Protein AF-A0A2A5DDR4-F1 (afdb_monomer)

Secondary structure (DSSP, 8-state):
-EEEE-EEEEEEEEE-S-EEE--SSS-EEEE-SEEEEEEEE-SSEEEEEEEEEEEE-SSS-EEEEEEEEEEETTT--EEEEEE-SSS--EEEE-SS----EEEEEEEE-TT-EEEEEEEEEEETTEEEEEEEEEESTT-SS-EEEEEEE-TTT-SEEEETTEEEEEEEEETTEEEEEEEEPPP----

Radius of gyration: 23.47 Å; Cα contacts (8 Å, |Δi|>4): 440; chains: 1; bounding box: 52×29×61 Å

Structure (mmCIF, N/CA/C/O backbone):
data_AF-A0A2A5DDR4-F1
#
_entry.id   AF-A0A2A5DDR4-F1
#
loop_
_atom_site.group_PDB
_atom_site.id
_atom_site.type_symbol
_atom_site.label_atom_id
_atom_site.label_alt_id
_atom_site.label_comp_id
_atom_site.label_asym_id
_atom_site.label_entity_id
_atom_site.label_seq_id
_atom_site.pdbx_PDB_ins_code
_atom_site.Cartn_x
_atom_site.Cartn_y
_atom_site.Cartn_z
_atom_site.occupancy
_atom_site.B_iso_or_equiv
_atom_site.auth_seq_id
_atom_site.auth_comp_id
_atom_site.auth_asym_id
_atom_site.auth_atom_id
_atom_site.pdbx_PDB_model_num
ATOM 1 N N . MET A 1 1 ? -12.709 -3.586 17.727 1.00 59.03 1 MET A N 1
ATOM 2 C CA . MET A 1 1 ? -12.642 -2.626 16.606 1.00 59.03 1 MET A CA 1
ATOM 3 C C . MET A 1 1 ? -13.852 -2.858 15.723 1.00 59.03 1 MET A C 1
ATOM 5 O O . MET A 1 1 ? -14.115 -4.004 15.375 1.00 59.03 1 MET A O 1
ATOM 9 N N . ILE A 1 2 ? -14.615 -1.811 15.419 1.00 68.81 2 ILE A N 1
ATOM 10 C CA . ILE A 1 2 ? -15.733 -1.879 14.463 1.00 68.81 2 ILE A CA 1
ATOM 11 C C . ILE A 1 2 ? -15.281 -1.141 13.217 1.00 68.81 2 ILE A C 1
ATOM 13 O O . ILE A 1 2 ? -14.794 -0.021 13.354 1.00 68.81 2 ILE A O 1
ATOM 17 N N . SER A 1 3 ? -15.417 -1.752 12.041 1.00 67.12 3 SER A N 1
ATOM 18 C CA . SER A 1 3 ? -14.961 -1.155 10.790 1.00 67.12 3 SER A CA 1
ATOM 19 C C . SER A 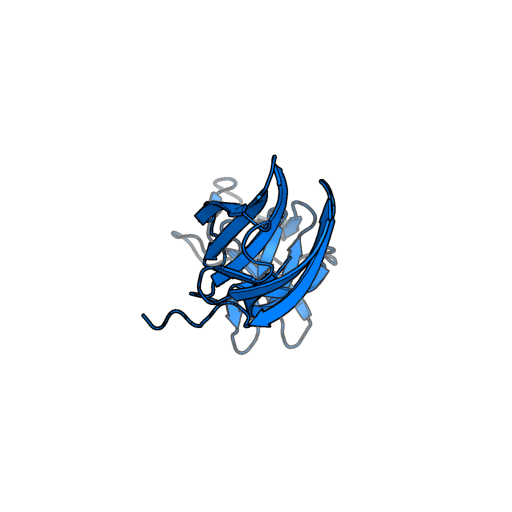1 3 ? -15.955 -1.340 9.647 1.00 67.12 3 SER A C 1
ATOM 21 O O . SER A 1 3 ? -16.706 -2.320 9.589 1.00 67.12 3 SER A O 1
ATOM 23 N N . ARG A 1 4 ? -15.944 -0.387 8.714 1.00 67.44 4 ARG A N 1
ATOM 24 C CA . ARG A 1 4 ? -16.573 -0.503 7.399 1.00 67.44 4 ARG A CA 1
ATOM 25 C C . ARG A 1 4 ? -15.606 -0.007 6.339 1.00 67.44 4 ARG A C 1
ATOM 27 O O . ARG A 1 4 ? -15.092 1.100 6.457 1.00 67.44 4 ARG A O 1
ATOM 34 N N . SER A 1 5 ? -15.428 -0.791 5.283 1.00 61.16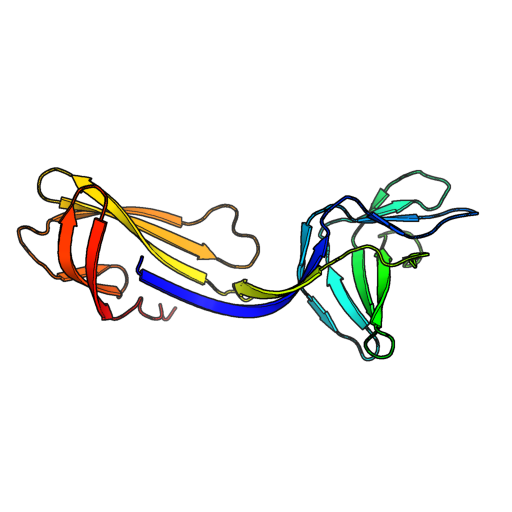 5 SER A N 1
ATOM 35 C CA . SER A 1 5 ? -14.617 -0.412 4.134 1.00 61.16 5 SER A CA 1
ATOM 36 C C . SER A 1 5 ? -15.357 -0.642 2.818 1.00 61.16 5 SER A C 1
ATOM 38 O O . SER A 1 5 ? -16.235 -1.501 2.710 1.00 61.16 5 SER A O 1
ATOM 40 N N . GLN A 1 6 ? -14.993 0.137 1.802 1.00 60.53 6 GLN A N 1
ATOM 41 C CA . GLN A 1 6 ? -15.134 -0.270 0.405 1.00 60.53 6 GLN A CA 1
ATOM 42 C C . GLN A 1 6 ? -13.740 -0.619 -0.111 1.00 60.53 6 GLN A C 1
ATOM 44 O O . GLN A 1 6 ? -12.985 0.245 -0.555 1.00 60.53 6 GLN A O 1
ATOM 49 N N . THR A 1 7 ? -13.375 -1.889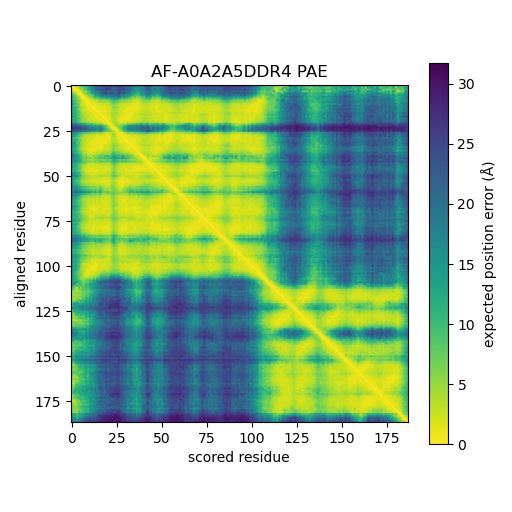 0.039 1.00 63.44 7 THR A N 1
ATOM 50 C CA . THR A 1 7 ? -12.119 -2.437 -0.473 1.00 63.44 7 THR A CA 1
ATOM 51 C C . THR A 1 7 ? -12.350 -3.095 -1.819 1.00 63.44 7 THR A C 1
ATOM 53 O O . THR A 1 7 ? -13.321 -3.831 -1.994 1.00 63.44 7 THR A O 1
ATOM 56 N N . GLN A 1 8 ? -11.434 -2.864 -2.747 1.00 66.94 8 GLN A N 1
ATOM 57 C CA . GLN A 1 8 ? -11.264 -3.712 -3.918 1.00 66.94 8 GLN A CA 1
ATOM 58 C C . GLN A 1 8 ? -10.000 -4.541 -3.711 1.00 66.94 8 GLN A C 1
ATOM 60 O O . GLN A 1 8 ? -9.032 -4.077 -3.107 1.00 66.94 8 GLN A O 1
ATOM 65 N N . ILE A 1 9 ? -10.050 -5.795 -4.144 1.00 75.44 9 ILE A N 1
ATOM 66 C CA . ILE A 1 9 ? -8.881 -6.665 -4.147 1.00 75.44 9 ILE A CA 1
ATOM 67 C C . ILE A 1 9 ? -8.094 -6.322 -5.407 1.00 75.44 9 ILE A C 1
ATOM 69 O O . ILE A 1 9 ? -8.664 -6.310 -6.497 1.00 75.44 9 ILE A O 1
ATOM 73 N N . PHE A 1 10 ? -6.813 -6.009 -5.239 1.00 79.69 10 PHE A N 1
ATOM 74 C CA . PHE A 1 10 ? -5.904 -5.750 -6.344 1.00 79.69 10 PHE A CA 1
ATOM 75 C C . PHE A 1 10 ? -4.768 -6.758 -6.325 1.00 79.69 10 PHE A C 1
ATOM 77 O O . PHE A 1 10 ? -4.174 -7.025 -5.272 1.00 79.69 10 PHE A O 1
ATOM 84 N N . ASP A 1 11 ? -4.408 -7.231 -7.514 1.00 87.94 11 ASP A N 1
ATOM 85 C CA . ASP A 1 11 ? -3.109 -7.846 -7.735 1.00 87.94 11 ASP A CA 1
ATOM 86 C C . ASP A 1 11 ? -2.025 -6.845 -7.333 1.00 87.94 11 ASP A C 1
ATOM 88 O O . ASP A 1 11 ? -2.021 -5.688 -7.763 1.00 87.94 11 ASP A O 1
ATOM 92 N N . THR A 1 12 ? -1.099 -7.290 -6.495 1.00 89.12 12 THR A N 1
ATOM 93 C CA . THR A 1 12 ? -0.030 -6.469 -5.933 1.00 89.12 12 THR A CA 1
ATOM 94 C C . THR A 1 12 ? 1.300 -7.184 -6.105 1.00 89.12 12 THR A C 1
ATOM 96 O O . THR A 1 12 ? 1.411 -8.377 -5.825 1.00 89.12 12 THR A O 1
ATOM 99 N N . VAL A 1 13 ? 2.325 -6.446 -6.528 1.00 94.06 13 VAL A N 1
ATOM 100 C CA . VAL A 1 13 ? 3.712 -6.913 -6.514 1.00 94.06 13 VAL A CA 1
ATOM 101 C C . VAL A 1 13 ? 4.451 -6.304 -5.323 1.00 94.06 13 VAL A C 1
ATOM 103 O O . VAL A 1 13 ? 4.423 -5.089 -5.111 1.00 94.06 13 VAL A O 1
ATOM 106 N N . LEU A 1 14 ? 5.107 -7.156 -4.536 1.00 93.12 14 LEU A N 1
ATOM 107 C CA . LEU A 1 14 ? 5.957 -6.770 -3.415 1.00 93.12 14 LEU A CA 1
ATOM 108 C C . LEU A 1 14 ? 7.415 -6.806 -3.864 1.00 93.12 14 LEU A C 1
ATOM 110 O O . LEU A 1 14 ? 7.997 -7.871 -4.096 1.00 93.12 14 LEU A O 1
ATOM 114 N N . VAL A 1 15 ? 8.015 -5.627 -3.957 1.00 93.69 15 VAL A N 1
ATOM 115 C CA . VAL A 1 15 ? 9.440 -5.460 -4.228 1.00 93.69 15 VAL A CA 1
ATOM 116 C C . VAL A 1 15 ? 10.147 -5.314 -2.884 1.00 93.69 15 VAL A C 1
ATOM 118 O O . VAL A 1 15 ? 10.030 -4.293 -2.213 1.00 93.69 15 VAL A O 1
ATOM 121 N N . LYS A 1 16 ? 10.863 -6.360 -2.462 1.00 92.00 16 LYS A N 1
ATOM 122 C CA . LYS A 1 16 ? 11.475 -6.439 -1.120 1.00 92.00 16 LYS A CA 1
ATOM 123 C C . LYS A 1 16 ? 12.729 -5.582 -0.963 1.00 92.00 16 LYS A C 1
ATOM 125 O O . LYS A 1 16 ? 13.063 -5.170 0.142 1.00 92.00 16 LYS A O 1
ATOM 130 N N . GLN A 1 17 ? 13.431 -5.335 -2.064 1.00 91.94 17 GLN A N 1
ATOM 131 C CA . GLN A 1 17 ? 14.691 -4.601 -2.090 1.00 91.94 17 GLN A CA 1
ATOM 132 C C . GLN A 1 17 ? 14.829 -3.817 -3.394 1.00 91.94 17 GLN A C 1
ATOM 134 O O . GLN A 1 17 ? 14.197 -4.155 -4.397 1.00 91.94 17 GLN A O 1
ATOM 139 N N . THR A 1 18 ? 15.690 -2.798 -3.399 1.00 94.38 18 THR A N 1
ATOM 140 C CA . THR A 1 18 ? 16.024 -2.061 -4.618 1.00 94.38 18 THR A CA 1
ATOM 141 C C . THR A 1 18 ? 16.522 -3.043 -5.666 1.00 94.38 18 THR A C 1
ATOM 143 O O . THR A 1 18 ? 17.497 -3.760 -5.443 1.00 94.38 18 THR A O 1
ATOM 146 N N . THR A 1 19 ? 15.834 -3.093 -6.801 1.00 95.25 19 THR A N 1
ATOM 147 C CA . THR A 1 19 ? 16.088 -4.090 -7.840 1.00 95.25 19 THR A CA 1
ATOM 148 C C . THR A 1 19 ? 16.311 -3.387 -9.167 1.00 95.25 19 THR A C 1
ATOM 150 O O . THR A 1 19 ? 15.576 -2.471 -9.534 1.00 95.25 19 THR A O 1
ATOM 153 N N . LYS A 1 20 ? 17.343 -3.816 -9.890 1.00 93.56 20 LYS A N 1
ATOM 154 C CA . LYS A 1 20 ? 17.741 -3.255 -11.178 1.00 93.56 20 LYS A CA 1
ATOM 155 C C . LYS A 1 20 ? 17.511 -4.275 -12.288 1.00 93.56 20 LYS A C 1
ATOM 157 O O . LYS A 1 20 ? 17.840 -5.444 -12.111 1.00 93.56 20 LYS A O 1
ATOM 162 N N . ALA A 1 21 ? 16.985 -3.827 -13.422 1.00 93.44 21 ALA A N 1
ATOM 163 C CA . ALA A 1 21 ? 16.851 -4.623 -14.637 1.00 93.44 21 ALA A CA 1
ATOM 164 C C . ALA A 1 21 ? 17.652 -3.996 -15.788 1.00 93.44 21 ALA A C 1
ATOM 166 O O . ALA A 1 21 ? 17.663 -2.769 -15.948 1.00 93.44 21 ALA A O 1
ATOM 167 N N . GLY A 1 22 ? 18.257 -4.855 -16.613 1.00 87.25 22 GLY A N 1
ATOM 168 C CA . GLY A 1 22 ? 19.064 -4.504 -17.787 1.00 87.25 22 GLY A CA 1
ATOM 169 C C . GLY A 1 22 ? 20.581 -4.393 -17.549 1.00 87.25 22 GLY A C 1
ATOM 170 O O . GLY A 1 22 ? 21.034 -4.204 -16.420 1.00 87.25 22 GLY A O 1
ATOM 171 N N . GLY A 1 23 ? 21.346 -4.449 -18.655 1.00 65.81 23 GLY A N 1
ATOM 172 C CA . GLY A 1 23 ? 22.690 -3.864 -18.793 1.00 65.81 23 GLY A CA 1
ATOM 173 C C . GLY A 1 23 ? 23.825 -4.759 -19.335 1.00 65.81 23 GLY A C 1
ATOM 174 O O . GLY A 1 23 ? 24.374 -5.559 -18.594 1.00 65.81 23 GLY A O 1
ATOM 175 N N . PHE A 1 24 ? 24.281 -4.486 -20.569 1.00 44.66 24 PHE A N 1
ATOM 176 C CA . PHE A 1 24 ? 25.640 -4.014 -20.932 1.00 44.66 24 PHE A CA 1
ATOM 177 C C . PHE A 1 24 ? 25.514 -3.283 -22.293 1.00 44.66 24 PHE A C 1
ATOM 179 O O . PHE A 1 24 ? 24.821 -3.786 -23.173 1.00 44.66 24 PHE A O 1
ATOM 186 N N . LEU A 1 25 ? 26.124 -2.093 -22.440 1.00 52.59 25 LEU A N 1
ATOM 187 C CA . LEU A 1 25 ? 25.896 -1.060 -23.488 1.00 52.59 25 LEU A CA 1
ATOM 188 C C . LEU A 1 25 ? 24.610 -0.197 -23.342 1.00 52.59 25 LEU A C 1
ATOM 190 O O . LEU A 1 25 ? 23.782 -0.117 -24.245 1.00 52.59 25 LEU A O 1
ATOM 194 N N . ASN A 1 26 ? 24.545 0.554 -22.230 1.00 67.50 26 ASN A N 1
ATOM 195 C CA . ASN A 1 26 ? 23.904 1.885 -22.102 1.00 67.50 26 ASN A CA 1
ATOM 196 C C . ASN A 1 26 ? 22.434 2.004 -21.650 1.00 67.50 26 ASN A C 1
ATOM 198 O O . ASN A 1 26 ? 21.708 2.880 -22.112 1.00 67.50 26 ASN A O 1
ATOM 202 N N . GLY A 1 27 ? 22.005 1.230 -20.652 1.00 82.50 27 GLY A N 1
ATOM 203 C CA . GLY A 1 27 ? 20.889 1.669 -19.811 1.00 82.50 27 GLY A CA 1
ATOM 204 C C . GLY A 1 27 ? 20.394 0.636 -18.809 1.00 82.50 27 GLY A C 1
ATOM 205 O O . GLY A 1 27 ? 20.592 -0.565 -18.986 1.00 82.50 27 GLY A O 1
ATOM 206 N N . TRP A 1 28 ? 19.750 1.111 -17.748 1.00 91.94 28 TRP A N 1
ATOM 207 C CA . TRP A 1 28 ? 19.074 0.276 -16.758 1.00 91.94 28 TRP A CA 1
ATOM 208 C C . TRP A 1 28 ? 17.859 0.992 -16.181 1.00 91.94 28 TRP A C 1
ATOM 210 O O . TRP A 1 28 ? 17.725 2.215 -16.262 1.00 91.94 28 TRP A O 1
ATOM 220 N N . ILE A 1 29 ? 16.966 0.205 -15.593 1.00 94.44 29 ILE A N 1
ATOM 221 C CA . ILE A 1 29 ? 15.856 0.713 -14.793 1.00 94.44 29 ILE A CA 1
ATOM 222 C C . ILE A 1 29 ? 16.017 0.149 -13.389 1.00 94.44 29 ILE A C 1
ATOM 224 O O . ILE A 1 29 ? 16.251 -1.049 -13.225 1.00 94.44 29 ILE A O 1
ATOM 228 N N . THR A 1 30 ? 15.886 1.008 -12.388 1.00 95.12 30 THR A N 1
ATOM 229 C CA . THR A 1 30 ? 15.896 0.634 -10.976 1.00 95.12 30 THR A CA 1
ATOM 230 C C . THR A 1 30 ? 14.527 0.921 -10.380 1.00 95.12 30 THR A C 1
ATOM 232 O O . THR A 1 30 ? 14.021 2.041 -10.471 1.00 95.12 30 THR A O 1
ATOM 235 N N . ILE A 1 31 ? 13.941 -0.088 -9.745 1.00 96.12 31 ILE A N 1
ATOM 236 C CA . ILE A 1 31 ? 12.742 0.050 -8.924 1.00 96.12 31 ILE A CA 1
ATOM 237 C C . ILE A 1 31 ? 13.130 -0.008 -7.447 1.00 96.12 31 ILE A C 1
ATOM 239 O O . ILE A 1 31 ? 14.008 -0.780 -7.049 1.00 96.12 31 ILE A O 1
ATOM 243 N N . LEU A 1 32 ? 12.504 0.848 -6.645 1.00 93.75 32 LEU A N 1
ATOM 244 C CA . LEU A 1 32 ? 12.713 0.895 -5.201 1.00 93.75 32 LEU A CA 1
ATOM 245 C C . LEU A 1 32 ? 11.872 -0.188 -4.498 1.00 93.75 32 LEU A C 1
ATOM 247 O O . LEU A 1 32 ? 10.961 -0.746 -5.110 1.00 93.75 32 LEU A O 1
ATOM 251 N N . PRO A 1 33 ? 12.168 -0.521 -3.231 1.00 92.38 33 PRO A N 1
ATOM 252 C CA . PRO A 1 33 ? 11.303 -1.386 -2.446 1.00 92.38 33 PRO A CA 1
ATOM 253 C C . PRO A 1 33 ? 9.924 -0.750 -2.263 1.00 92.38 33 PRO A C 1
ATOM 255 O O . PRO A 1 33 ? 9.817 0.460 -2.049 1.00 92.38 33 PRO A O 1
ATOM 258 N N . GLY A 1 34 ? 8.877 -1.566 -2.299 1.00 88.50 34 GLY A N 1
ATOM 259 C CA . GLY A 1 34 ? 7.513 -1.084 -2.145 1.00 88.50 34 GLY A CA 1
ATOM 260 C C . GLY A 1 34 ? 6.457 -2.109 -2.525 1.00 88.50 34 GLY A C 1
ATOM 261 O O . GLY A 1 34 ? 6.754 -3.207 -2.999 1.00 88.50 34 GLY A O 1
ATOM 262 N N . GLU A 1 35 ? 5.208 -1.715 -2.305 1.00 90.19 35 GLU A N 1
ATOM 263 C CA . GLU A 1 35 ? 4.030 -2.454 -2.740 1.00 90.19 35 GLU A CA 1
ATOM 264 C C . GLU A 1 35 ? 3.402 -1.703 -3.910 1.00 90.19 35 GLU A C 1
ATOM 266 O O . GLU A 1 35 ? 3.012 -0.543 -3.770 1.00 90.19 35 GLU A O 1
ATOM 271 N N . TYR A 1 36 ? 3.311 -2.352 -5.066 1.00 89.62 36 TYR A N 1
ATOM 272 C CA . TYR A 1 36 ? 2.773 -1.732 -6.272 1.00 89.62 36 TYR A CA 1
ATOM 273 C C . TYR A 1 36 ? 1.560 -2.513 -6.734 1.00 89.62 36 TYR A C 1
ATOM 275 O O . TYR A 1 36 ? 1.646 -3.712 -6.982 1.00 89.62 36 TYR A O 1
ATOM 283 N N . ILE A 1 37 ? 0.426 -1.835 -6.849 1.00 86.75 37 ILE A N 1
ATOM 284 C CA . ILE A 1 37 ? -0.830 -2.449 -7.278 1.00 86.75 37 ILE A CA 1
ATOM 285 C C . ILE A 1 37 ? -0.980 -2.406 -8.796 1.00 86.75 37 ILE A C 1
ATOM 287 O O . ILE A 1 37 ? -0.494 -1.479 -9.456 1.00 86.75 37 ILE A O 1
ATOM 291 N N . ALA A 1 38 ? -1.704 -3.372 -9.349 1.00 86.44 38 ALA A N 1
ATOM 292 C CA . ALA A 1 38 ? -2.095 -3.365 -10.747 1.00 86.44 38 ALA A CA 1
ATOM 293 C C . ALA A 1 38 ? -3.052 -2.190 -11.021 1.00 86.44 38 ALA A C 1
ATOM 295 O O . ALA A 1 38 ? -4.170 -2.154 -10.510 1.00 86.44 38 ALA A O 1
ATOM 296 N N . LYS A 1 39 ? -2.620 -1.217 -11.832 1.00 79.50 39 LYS A N 1
ATOM 297 C CA . LYS A 1 39 ? -3.434 -0.032 -12.194 1.00 79.50 39 LYS A CA 1
ATOM 298 C C . LYS A 1 39 ? -3.889 -0.028 -13.648 1.00 79.50 39 LYS A C 1
ATOM 300 O O . LYS A 1 39 ? -4.786 0.731 -14.008 1.00 79.50 39 LYS A O 1
ATOM 305 N N . HIS A 1 40 ? -3.261 -0.835 -14.496 1.00 77.75 40 HIS A N 1
ATOM 306 C CA . HIS A 1 40 ? -3.588 -0.899 -15.912 1.00 77.75 40 HIS A CA 1
ATOM 307 C C . HIS A 1 40 ? -3.389 -2.311 -16.451 1.00 77.75 40 HIS A C 1
ATOM 309 O O . HIS A 1 40 ? -2.465 -3.019 -16.052 1.00 77.75 40 HIS A O 1
ATOM 315 N N . LEU A 1 41 ? -4.263 -2.698 -17.374 1.00 79.19 41 LEU A N 1
ATOM 316 C CA . LEU A 1 41 ? -4.192 -3.956 -18.095 1.00 79.19 41 LEU A CA 1
ATOM 317 C C . LEU A 1 41 ? -4.366 -3.661 -19.581 1.00 79.19 41 LEU A C 1
ATOM 319 O O . LEU A 1 41 ? -5.285 -2.934 -19.964 1.00 79.19 41 LEU A O 1
ATOM 323 N N . ASP A 1 42 ? -3.502 -4.251 -20.401 1.00 85.50 42 ASP A N 1
ATOM 324 C CA . ASP A 1 42 ? -3.699 -4.325 -21.845 1.00 85.50 42 ASP A CA 1
ATOM 325 C C . ASP A 1 42 ? -3.827 -5.794 -22.298 1.00 85.50 42 ASP A C 1
ATOM 327 O O . ASP A 1 42 ? -3.876 -6.729 -21.489 1.00 85.50 42 ASP A O 1
ATOM 331 N N . GLY A 1 43 ? -3.932 -6.017 -23.610 1.00 83.19 43 GLY A N 1
ATOM 332 C CA . GLY A 1 43 ? -4.060 -7.365 -24.169 1.00 83.19 43 GLY A CA 1
ATOM 333 C C . GLY A 1 43 ? -2.910 -8.311 -23.795 1.00 83.19 43 GLY A C 1
ATOM 334 O O . GLY A 1 43 ? -3.124 -9.518 -23.760 1.00 83.19 43 GLY A O 1
ATOM 335 N N . LYS A 1 44 ? -1.726 -7.785 -23.458 1.00 91.94 44 LYS A N 1
ATOM 336 C CA . LYS A 1 44 ? -0.476 -8.533 -23.283 1.00 91.94 44 LYS A CA 1
ATOM 337 C C . LYS A 1 44 ? 0.113 -8.446 -21.870 1.00 91.94 44 LYS A C 1
ATOM 339 O O . LYS A 1 44 ? 0.739 -9.406 -21.424 1.00 91.94 44 LYS A O 1
ATOM 344 N N . TRP A 1 45 ? -0.071 -7.337 -21.163 1.00 93.56 45 TRP A N 1
ATOM 345 C CA . TRP A 1 45 ? 0.621 -7.032 -19.911 1.00 93.56 45 TRP A CA 1
ATOM 346 C C . TRP A 1 45 ? -0.332 -6.570 -18.806 1.00 93.56 45 TRP A C 1
ATOM 348 O O . TRP A 1 45 ? -1.267 -5.801 -19.043 1.00 93.56 45 TRP A O 1
ATOM 358 N N . THR A 1 46 ? -0.018 -6.973 -17.576 1.00 93.62 46 THR A N 1
ATOM 359 C CA . THR A 1 46 ? -0.524 -6.355 -16.342 1.00 93.62 46 THR A CA 1
ATOM 360 C C . THR A 1 46 ? 0.526 -5.378 -15.817 1.00 93.62 46 THR A C 1
ATOM 362 O O . THR A 1 46 ? 1.693 -5.753 -15.691 1.00 93.62 46 THR A O 1
ATOM 365 N N . TYR A 1 47 ? 0.136 -4.136 -15.517 1.00 93.25 47 TYR A N 1
ATOM 366 C CA . TYR A 1 47 ? 1.049 -3.066 -15.096 1.00 93.25 47 TYR A CA 1
ATOM 367 C C . TYR A 1 47 ? 0.837 -2.676 -13.636 1.00 93.25 47 TYR A C 1
ATOM 369 O O . TYR A 1 47 ? -0.249 -2.237 -13.248 1.00 93.25 47 TYR A O 1
ATOM 377 N N . PHE A 1 48 ? 1.924 -2.736 -12.873 1.00 94.00 48 PHE A N 1
ATOM 378 C CA . PHE A 1 48 ? 2.023 -2.321 -11.483 1.00 94.00 48 PHE A CA 1
ATOM 379 C C . PHE A 1 48 ? 2.831 -1.021 -11.419 1.00 94.00 48 PHE A C 1
ATOM 381 O O . PHE A 1 48 ? 4.046 -1.027 -11.636 1.00 94.00 48 PHE A O 1
ATOM 388 N N . LEU A 1 49 ? 2.151 0.109 -11.207 1.00 90.19 49 LEU A N 1
ATOM 389 C CA . LEU A 1 49 ? 2.777 1.432 -11.310 1.00 90.19 49 LEU A CA 1
ATOM 390 C C . LEU A 1 49 ? 3.482 1.811 -10.008 1.00 90.19 49 LEU A C 1
ATOM 392 O O . LEU A 1 49 ? 2.866 1.803 -8.942 1.00 90.19 49 LEU A O 1
ATOM 396 N N . ALA A 1 50 ? 4.741 2.217 -10.128 1.00 88.31 50 ALA A N 1
ATOM 397 C CA . ALA A 1 50 ? 5.463 2.926 -9.086 1.00 88.31 50 ALA A CA 1
ATOM 398 C C . ALA A 1 50 ? 5.324 4.438 -9.310 1.00 88.31 50 ALA A C 1
ATOM 400 O O . ALA A 1 50 ? 5.334 4.902 -10.453 1.00 88.31 50 ALA A O 1
ATOM 401 N N . ASP A 1 51 ? 5.252 5.215 -8.225 1.00 79.00 51 ASP A N 1
ATOM 402 C CA . ASP A 1 51 ? 5.254 6.683 -8.316 1.00 79.00 51 ASP A CA 1
ATOM 403 C C . ASP A 1 51 ? 6.537 7.196 -8.985 1.00 79.00 51 ASP A C 1
ATOM 405 O O . ASP A 1 51 ? 6.533 8.214 -9.679 1.00 79.00 51 ASP A O 1
ATOM 409 N N . THR A 1 52 ? 7.650 6.480 -8.805 1.00 87.94 52 THR A N 1
ATOM 410 C CA . THR A 1 52 ? 8.929 6.769 -9.455 1.00 87.94 52 THR A CA 1
ATOM 411 C C . THR A 1 52 ? 9.761 5.498 -9.618 1.00 87.94 52 THR A C 1
ATOM 413 O O . THR A 1 52 ? 9.882 4.693 -8.695 1.00 87.94 52 THR A O 1
ATOM 416 N N . VAL A 1 53 ? 10.386 5.357 -10.785 1.00 94.25 53 VAL A N 1
ATOM 417 C CA . VAL A 1 53 ? 11.539 4.480 -11.032 1.00 94.25 53 VAL A CA 1
ATOM 418 C C . VAL A 1 53 ? 12.740 5.340 -11.411 1.00 94.25 53 VAL A C 1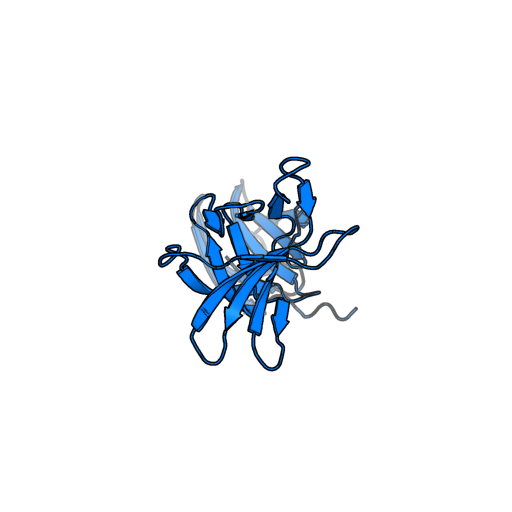
ATOM 420 O O . VAL A 1 53 ? 12.574 6.453 -11.913 1.00 94.25 53 VAL A O 1
ATOM 423 N N . LEU A 1 54 ? 13.954 4.837 -11.201 1.00 93.50 54 LEU A N 1
ATOM 424 C CA . LEU A 1 54 ? 15.160 5.500 -11.693 1.00 93.50 54 LEU A CA 1
ATOM 425 C C . LEU A 1 54 ? 15.512 4.910 -13.053 1.00 93.50 54 LEU A C 1
ATOM 427 O O . LEU A 1 54 ? 15.791 3.717 -13.169 1.00 93.50 54 LEU A O 1
ATOM 431 N N . TRP A 1 55 ? 15.475 5.740 -14.085 1.00 91.88 55 TRP A N 1
ATOM 432 C CA . TRP A 1 55 ? 15.895 5.365 -15.425 1.00 91.88 55 TRP A CA 1
ATOM 433 C C . TRP A 1 55 ? 17.270 5.942 -15.720 1.00 91.88 55 TRP A C 1
ATOM 435 O O . TRP A 1 55 ? 17.493 7.139 -15.567 1.00 91.88 55 TRP A O 1
ATOM 445 N N . ASN A 1 56 ? 18.172 5.090 -16.186 1.00 90.19 56 ASN A N 1
ATOM 446 C CA . ASN A 1 56 ? 19.483 5.484 -16.662 1.00 90.19 56 ASN A CA 1
ATOM 447 C C . ASN A 1 56 ? 19.600 5.133 -18.142 1.00 90.19 56 ASN A C 1
ATOM 449 O O . ASN A 1 56 ? 19.418 3.978 -18.529 1.00 90.19 56 ASN A O 1
ATOM 453 N N . ASN A 1 57 ? 19.915 6.127 -18.967 1.00 82.94 57 ASN A N 1
ATOM 454 C CA . ASN A 1 57 ? 20.081 5.973 -20.414 1.00 82.94 57 ASN A CA 1
ATOM 455 C C . ASN A 1 57 ? 21.540 5.714 -20.840 1.00 82.94 57 ASN A C 1
ATOM 457 O O . ASN A 1 57 ? 21.868 5.846 -22.016 1.00 82.94 57 ASN A O 1
ATOM 461 N N . GLY A 1 58 ? 22.431 5.437 -19.884 1.00 80.75 58 GLY A N 1
ATOM 462 C CA . GLY A 1 58 ? 23.863 5.231 -20.094 1.00 80.75 58 GLY A CA 1
ATOM 463 C C . GLY A 1 58 ? 24.680 6.502 -20.342 1.00 80.75 58 GLY A C 1
ATOM 464 O O . GLY A 1 58 ? 25.894 6.397 -20.478 1.00 80.75 58 GLY A O 1
ATOM 465 N N . VAL A 1 59 ? 24.049 7.683 -20.401 1.00 77.12 59 VAL A N 1
ATOM 466 C CA . VAL A 1 59 ? 24.708 8.953 -20.765 1.00 77.12 59 VAL A CA 1
ATOM 467 C C . VAL A 1 59 ? 24.576 10.017 -19.673 1.00 77.12 59 VAL A C 1
ATOM 469 O O . VAL A 1 59 ? 25.559 10.672 -19.343 1.00 77.12 59 VAL A O 1
ATOM 472 N N . VAL A 1 60 ? 23.379 10.203 -19.106 1.00 74.75 60 VAL A N 1
ATOM 473 C CA . VAL A 1 60 ? 23.049 11.346 -18.223 1.00 74.75 60 VAL A CA 1
ATOM 474 C C . VAL A 1 60 ? 22.897 10.932 -16.747 1.00 74.75 60 VAL A C 1
ATOM 476 O O . VAL A 1 60 ? 22.616 11.758 -15.886 1.00 74.75 60 VAL A O 1
ATOM 479 N N . GLY A 1 61 ? 23.155 9.665 -16.417 1.00 81.25 61 GLY A N 1
ATOM 480 C CA . GLY A 1 61 ? 22.963 9.149 -15.060 1.00 81.25 61 GLY A CA 1
ATOM 481 C C . GLY A 1 61 ? 21.498 8.824 -14.750 1.00 81.25 61 GLY A C 1
ATOM 482 O O . GLY A 1 61 ? 20.658 8.744 -15.649 1.00 81.25 61 GLY A O 1
ATOM 483 N N . ASP 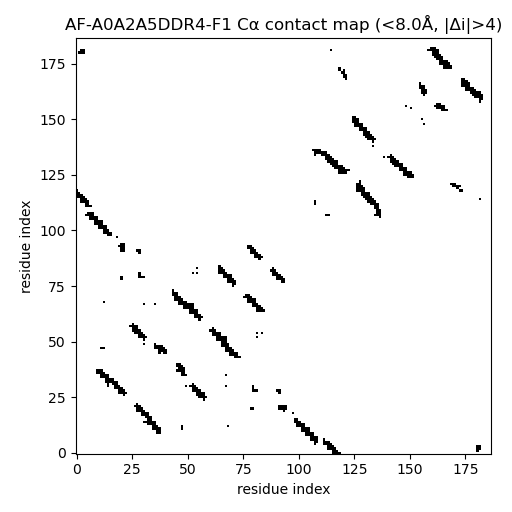A 1 62 ? 21.202 8.587 -13.472 1.00 89.94 62 ASP A N 1
ATOM 484 C CA . ASP A 1 62 ? 19.870 8.182 -13.017 1.00 89.94 62 ASP A CA 1
ATOM 485 C C . ASP A 1 62 ? 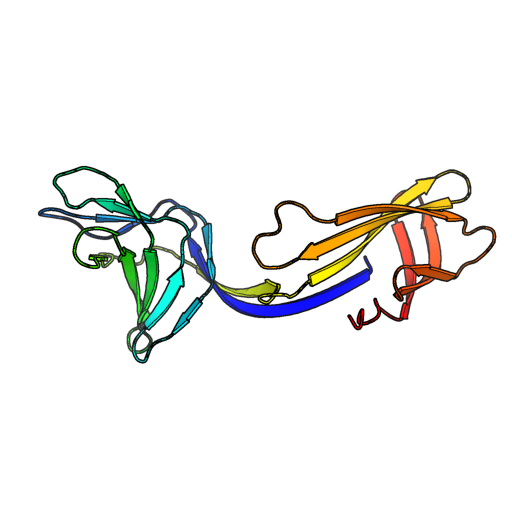18.902 9.375 -13.023 1.00 89.94 62 ASP A C 1
ATOM 487 O O . ASP A 1 62 ? 19.154 10.408 -12.406 1.00 89.94 62 ASP A O 1
ATOM 491 N N . SER A 1 63 ? 17.765 9.215 -13.697 1.00 89.88 63 SER A N 1
ATOM 492 C CA . SER A 1 63 ? 16.678 10.192 -13.746 1.00 89.88 63 SER A CA 1
ATOM 493 C C . SER A 1 63 ? 15.390 9.588 -13.177 1.00 89.88 63 SER A C 1
ATOM 495 O O . SER A 1 63 ? 14.969 8.524 -13.641 1.00 89.88 63 SER A O 1
ATOM 497 N N . PRO A 1 64 ? 14.734 10.237 -12.199 1.00 92.31 64 PRO A N 1
ATOM 498 C CA . PRO A 1 64 ? 13.449 9.781 -11.689 1.00 92.31 64 PRO A CA 1
ATOM 499 C C . PRO A 1 64 ? 12.360 10.005 -12.742 1.00 92.31 64 PRO A C 1
ATOM 501 O O . PRO A 1 64 ? 12.169 11.118 -13.232 1.00 92.31 64 PRO A O 1
ATOM 504 N N . VAL A 1 65 ? 11.641 8.945 -13.101 1.00 91.06 65 VAL A N 1
ATOM 505 C CA . VAL A 1 65 ? 10.567 8.980 -14.102 1.00 91.06 65 VAL A CA 1
ATOM 506 C C . VAL A 1 65 ? 9.405 8.086 -13.678 1.00 91.06 65 VAL A C 1
ATOM 508 O O . VAL A 1 65 ? 9.552 7.225 -12.812 1.00 91.06 65 VAL A O 1
ATOM 511 N N . GLN A 1 66 ? 8.240 8.266 -14.301 1.00 91.44 66 GLN A N 1
ATOM 512 C CA . GLN A 1 66 ? 7.129 7.330 -14.123 1.00 91.44 66 GLN A CA 1
ATOM 513 C C . GLN A 1 66 ? 7.498 5.954 -14.685 1.00 91.44 66 GLN A C 1
ATOM 515 O O . GLN A 1 66 ? 8.216 5.848 -15.681 1.00 91.44 66 GLN A O 1
ATOM 520 N N . GLY A 1 67 ? 7.008 4.892 -14.055 1.00 92.94 67 GLY A N 1
ATOM 521 C CA . GLY A 1 67 ? 7.331 3.533 -14.462 1.00 92.94 67 GLY A CA 1
ATOM 522 C C . GLY A 1 67 ? 6.798 2.496 -13.490 1.00 92.94 67 GLY A C 1
ATOM 523 O O . GLY A 1 67 ? 5.858 2.754 -12.740 1.00 92.94 67 GLY A O 1
ATOM 524 N N . GLY A 1 68 ? 7.399 1.313 -13.500 1.00 95.31 68 GLY A N 1
ATOM 525 C CA . GLY A 1 68 ? 7.069 0.256 -12.552 1.00 95.31 68 GLY A CA 1
ATOM 526 C C . GLY A 1 68 ? 7.392 -1.132 -13.081 1.00 95.31 68 GLY A C 1
ATOM 527 O O . GLY A 1 68 ? 8.309 -1.307 -13.888 1.00 95.31 68 GLY A O 1
ATOM 528 N N . VAL A 1 69 ? 6.614 -2.113 -12.630 1.00 96.56 69 VAL A N 1
ATOM 529 C CA . VAL A 1 69 ? 6.712 -3.516 -13.050 1.00 96.56 69 VAL A CA 1
ATOM 530 C C . VAL A 1 69 ? 5.601 -3.819 -14.045 1.00 96.56 69 VAL A C 1
ATOM 532 O O . VAL A 1 69 ? 4.466 -3.375 -13.882 1.00 96.56 69 VAL A O 1
ATOM 535 N N . ARG A 1 70 ? 5.898 -4.615 -15.068 1.00 95.31 70 ARG A N 1
ATOM 536 C CA . ARG A 1 70 ? 4.876 -5.249 -15.901 1.00 95.31 70 ARG A CA 1
ATOM 537 C C . ARG A 1 70 ? 5.101 -6.749 -15.984 1.00 95.31 70 ARG A C 1
ATOM 539 O O . ARG A 1 70 ? 6.246 -7.197 -16.031 1.00 95.31 70 ARG A O 1
ATOM 546 N N . VAL A 1 71 ? 4.007 -7.501 -16.024 1.00 95.19 71 VAL A N 1
ATOM 547 C CA . VAL A 1 71 ? 4.021 -8.965 -16.100 1.00 95.19 71 VAL A CA 1
ATOM 548 C C . VAL A 1 71 ? 3.254 -9.419 -17.332 1.00 95.19 71 VAL A C 1
ATOM 550 O O . VAL A 1 71 ? 2.133 -8.968 -17.573 1.00 95.19 71 VAL A O 1
ATOM 553 N N . SER A 1 72 ? 3.888 -10.264 -18.142 1.00 94.25 72 SER A N 1
ATOM 554 C CA . SER A 1 72 ? 3.299 -10.824 -19.356 1.00 94.25 72 SER A CA 1
ATOM 555 C C . SER A 1 72 ? 2.182 -11.790 -18.987 1.00 94.25 72 SER A C 1
ATOM 557 O O . SER A 1 72 ? 2.388 -12.704 -18.191 1.00 94.25 72 SER A O 1
ATOM 559 N N . ARG A 1 73 ? 1.013 -11.621 -19.603 1.00 91.62 73 ARG A N 1
ATOM 560 C CA . ARG A 1 73 ? -0.160 -12.477 -19.371 1.00 91.62 73 ARG A CA 1
ATOM 561 C C . ARG A 1 73 ? -0.039 -13.849 -20.032 1.00 91.62 73 ARG A C 1
ATOM 563 O O . ARG A 1 73 ? -0.727 -14.777 -19.630 1.00 91.62 73 ARG A O 1
ATOM 570 N N . GLU A 1 74 ? 0.823 -13.966 -21.039 1.00 92.06 74 GLU A N 1
ATOM 571 C CA . GLU A 1 74 ? 1.042 -15.213 -21.778 1.00 92.06 74 GLU A CA 1
ATOM 572 C C . GLU A 1 74 ? 2.193 -16.028 -21.187 1.00 92.06 74 GLU A C 1
ATOM 574 O O . GLU A 1 74 ? 2.081 -17.238 -21.023 1.00 92.06 74 GLU A O 1
ATOM 579 N N . SER A 1 75 ? 3.309 -15.365 -20.870 1.00 92.69 75 SER A N 1
ATOM 580 C CA . SER A 1 75 ? 4.557 -16.036 -20.487 1.00 92.69 75 SER A CA 1
ATOM 581 C C . SER A 1 75 ? 4.921 -15.899 -19.011 1.00 92.69 75 SER A C 1
ATOM 583 O O . SER A 1 75 ? 5.859 -16.552 -18.565 1.00 92.69 75 SER A O 1
ATOM 585 N N . GLY A 1 76 ? 4.254 -15.016 -18.260 1.00 91.31 76 GLY A N 1
ATOM 586 C CA . GLY A 1 76 ? 4.662 -14.660 -16.897 1.00 91.31 76 GLY A CA 1
ATOM 587 C C . GLY A 1 76 ? 5.973 -13.866 -16.824 1.00 91.31 76 GLY A C 1
ATOM 588 O O . GLY A 1 76 ? 6.471 -13.612 -15.732 1.00 91.31 76 GLY A O 1
ATOM 589 N N . GLU A 1 77 ? 6.546 -13.461 -17.965 1.00 93.31 77 GLU A N 1
ATOM 590 C CA . GLU A 1 77 ? 7.766 -12.650 -18.016 1.00 93.31 77 GLU A CA 1
ATOM 591 C C . GLU A 1 77 ? 7.584 -11.344 -17.233 1.00 93.31 77 GLU A C 1
ATOM 593 O O . GLU A 1 77 ? 6.635 -10.597 -17.474 1.00 93.31 77 GLU A O 1
ATOM 598 N N . ILE A 1 78 ? 8.525 -11.050 -16.335 1.00 95.50 78 ILE A N 1
ATOM 599 C CA . ILE A 1 78 ? 8.533 -9.839 -15.514 1.00 95.50 78 ILE A CA 1
ATOM 600 C C . ILE A 1 78 ? 9.535 -8.852 -16.111 1.00 95.50 78 ILE A C 1
ATOM 602 O O . ILE A 1 78 ? 10.681 -9.205 -16.393 1.00 95.50 78 ILE A O 1
ATOM 606 N N . GLN A 1 79 ? 9.117 -7.602 -16.288 1.00 95.44 79 GLN A N 1
ATOM 607 C CA . GLN A 1 79 ? 9.977 -6.524 -16.767 1.00 95.44 79 GLN A CA 1
ATOM 608 C C . GLN A 1 79 ? 9.781 -5.260 -15.942 1.00 95.44 79 GLN A C 1
ATOM 610 O O . GLN A 1 79 ? 8.685 -4.991 -15.448 1.00 95.44 79 GLN A O 1
ATOM 615 N N . LEU A 1 80 ? 10.826 -4.441 -15.871 1.00 96.06 80 LEU A N 1
ATOM 616 C CA . LEU A 1 80 ? 10.675 -3.040 -15.495 1.00 96.06 80 LEU A CA 1
ATOM 617 C C . LEU A 1 80 ? 10.361 -2.210 -16.733 1.00 96.06 80 LEU A C 1
ATOM 619 O O . LEU A 1 80 ? 10.830 -2.514 -17.831 1.00 96.06 80 LEU A O 1
ATOM 623 N N . PHE A 1 81 ? 9.589 -1.146 -16.562 1.00 93.62 81 PHE A N 1
ATOM 62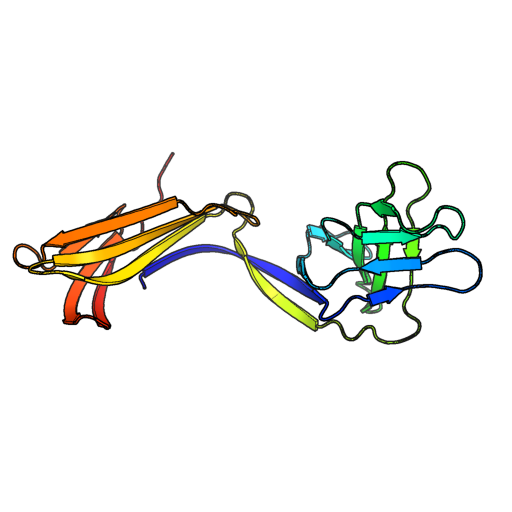4 C CA . PHE A 1 81 ? 9.360 -0.159 -17.609 1.00 93.62 81 PHE A CA 1
ATOM 625 C C . PHE A 1 81 ? 9.484 1.260 -17.055 1.00 93.62 81 PHE A C 1
ATOM 627 O O . PHE A 1 81 ? 9.262 1.504 -15.870 1.00 93.62 81 PHE A O 1
ATOM 634 N N . ALA A 1 82 ? 9.845 2.187 -17.936 1.00 92.50 82 ALA A N 1
ATOM 635 C CA . ALA A 1 82 ? 10.029 3.596 -17.638 1.00 92.50 82 ALA A CA 1
ATOM 636 C C . ALA A 1 82 ? 9.434 4.450 -18.766 1.00 92.50 82 ALA A C 1
ATOM 638 O O . ALA A 1 82 ? 9.599 4.156 -19.954 1.00 92.50 82 ALA A O 1
ATOM 639 N N . THR A 1 83 ? 8.739 5.520 -18.395 1.00 89.00 83 THR A N 1
ATOM 640 C CA . THR A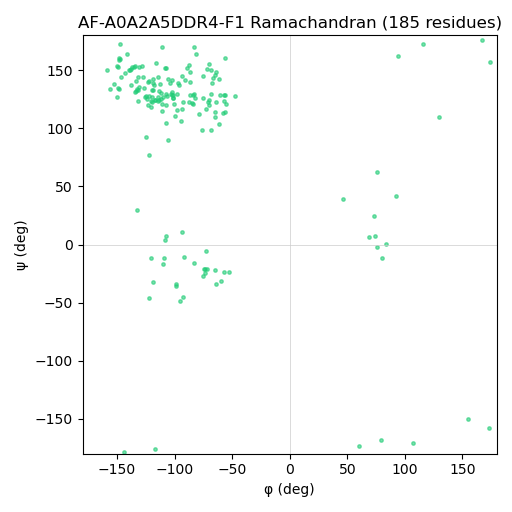 1 83 ? 8.088 6.473 -19.298 1.00 89.00 83 THR A CA 1
ATOM 641 C C . THR A 1 83 ? 8.637 7.879 -19.032 1.00 89.00 83 THR A C 1
ATOM 643 O O . THR A 1 83 ? 7.986 8.670 -18.345 1.00 89.00 83 THR A O 1
ATOM 646 N N . PRO A 1 84 ? 9.852 8.193 -19.515 1.00 79.00 84 PRO A N 1
ATOM 647 C CA . PRO A 1 84 ? 10.423 9.527 -19.368 1.00 79.00 84 PRO A CA 1
ATOM 648 C C . PRO A 1 84 ? 9.587 10.572 -20.119 1.00 79.00 84 PRO A C 1
ATOM 650 O O . PRO A 1 84 ? 9.010 10.284 -21.167 1.00 79.00 84 PRO A O 1
ATOM 653 N N . THR A 1 85 ? 9.555 11.805 -19.605 1.00 77.06 85 THR A N 1
ATOM 654 C CA . THR A 1 85 ? 8.886 12.941 -20.270 1.00 77.06 85 THR A CA 1
ATOM 655 C C . THR A 1 85 ? 9.552 13.290 -21.603 1.00 77.06 85 THR A C 1
ATOM 657 O O . THR A 1 85 ? 8.880 13.687 -22.551 1.00 77.06 85 THR A O 1
ATOM 660 N N . ALA A 1 86 ? 10.875 13.122 -21.679 1.00 66.81 86 ALA A N 1
ATOM 661 C CA . ALA A 1 86 ? 11.672 13.310 -22.881 1.00 66.81 86 ALA A CA 1
ATOM 662 C C . ALA A 1 86 ? 12.433 12.014 -23.197 1.00 66.81 86 ALA A C 1
ATOM 664 O O . ALA A 1 86 ? 13.226 11.542 -22.384 1.00 66.81 86 ALA A O 1
ATOM 665 N N . GLY A 1 87 ? 12.189 11.444 -24.378 1.00 69.38 87 GLY A N 1
ATOM 666 C CA . GLY A 1 87 ? 12.810 10.200 -24.840 1.00 69.38 87 GLY A CA 1
ATOM 667 C C . GLY A 1 87 ? 11.818 9.047 -25.034 1.00 69.38 87 GLY A C 1
ATOM 668 O O . GLY A 1 87 ? 10.632 9.171 -24.722 1.00 69.38 87 GLY A O 1
ATOM 669 N N . PRO A 1 88 ? 12.275 7.919 -25.603 1.00 76.19 88 PRO A N 1
ATOM 670 C CA . PRO A 1 88 ? 11.421 6.764 -25.838 1.00 76.19 88 PRO A CA 1
ATOM 671 C C . PRO A 1 88 ? 11.068 6.051 -24.527 1.00 76.19 88 PRO A C 1
ATOM 673 O O . PRO A 1 88 ? 11.858 6.012 -23.584 1.00 76.19 88 PRO A O 1
ATOM 676 N N . ARG A 1 89 ? 9.891 5.415 -24.493 1.00 84.25 89 ARG A N 1
ATOM 677 C CA . ARG A 1 89 ? 9.526 4.493 -23.409 1.00 84.25 89 ARG A CA 1
ATOM 678 C C . ARG A 1 89 ? 10.525 3.339 -23.374 1.00 84.25 89 ARG A C 1
ATOM 680 O O . ARG A 1 89 ? 10.746 2.684 -24.392 1.00 84.25 89 ARG A O 1
ATOM 687 N N . ALA A 1 90 ? 11.085 3.073 -22.204 1.00 87.94 90 ALA A N 1
ATOM 688 C CA . ALA A 1 90 ? 12.078 2.031 -22.003 1.00 87.94 90 ALA A CA 1
ATOM 689 C C . ALA A 1 90 ? 11.477 0.850 -21.242 1.00 87.94 90 ALA A C 1
ATOM 691 O O . ALA A 1 90 ? 10.545 0.997 -20.450 1.00 87.94 90 ALA A O 1
ATOM 692 N N . HIS A 1 91 ? 12.025 -0.334 -21.482 1.00 91.06 91 HIS A N 1
ATOM 693 C CA . HIS A 1 91 ? 11.740 -1.521 -20.695 1.00 91.06 91 HIS A CA 1
ATOM 694 C C . HIS A 1 91 ? 13.002 -2.357 -20.551 1.00 91.06 91 HIS A C 1
ATOM 696 O O . HIS A 1 91 ? 13.841 -2.382 -21.448 1.00 91.06 91 HIS A O 1
ATOM 702 N N . ALA A 1 92 ? 13.125 -3.031 -19.418 1.00 92.75 92 ALA A N 1
ATOM 703 C CA . ALA A 1 92 ? 14.290 -3.818 -19.078 1.00 92.75 92 ALA A CA 1
ATOM 704 C C . ALA A 1 92 ? 13.859 -5.179 -18.535 1.00 92.75 92 ALA A C 1
ATOM 706 O O . ALA A 1 92 ? 12.972 -5.280 -17.683 1.00 92.75 92 ALA A O 1
ATOM 707 N N . LYS A 1 93 ? 14.492 -6.224 -19.069 1.00 92.12 93 LYS A N 1
ATOM 708 C CA . LYS A 1 93 ? 14.314 -7.606 -18.629 1.00 92.12 93 LYS A CA 1
ATOM 709 C C . LYS A 1 93 ? 15.282 -7.909 -17.492 1.00 92.12 93 LYS A C 1
ATOM 711 O O . LYS A 1 93 ? 16.341 -7.287 -17.392 1.00 92.12 93 LYS A O 1
ATOM 716 N N . PHE A 1 94 ? 14.911 -8.868 -16.657 1.00 91.94 94 PHE A N 1
ATOM 717 C CA . PHE A 1 94 ? 15.824 -9.445 -15.683 1.00 91.94 94 PHE A CA 1
ATOM 718 C C . PHE A 1 94 ? 16.527 -10.661 -16.289 1.00 91.94 94 PHE A C 1
ATOM 720 O O . PHE A 1 94 ? 15.892 -11.452 -16.985 1.00 91.94 94 PHE A O 1
ATOM 727 N N . ASP A 1 95 ? 17.815 -10.828 -15.990 1.00 87.50 95 ASP A N 1
ATOM 728 C CA . ASP A 1 95 ? 18.585 -12.009 -16.413 1.00 87.50 95 ASP A CA 1
ATOM 729 C C . ASP A 1 95 ? 18.207 -13.266 -15.612 1.00 87.50 95 ASP A C 1
ATOM 731 O O . ASP A 1 95 ? 18.443 -14.395 -16.036 1.00 87.50 95 ASP A O 1
ATOM 735 N N . SER A 1 96 ? 17.614 -13.075 -14.433 1.00 87.19 96 SER A N 1
ATOM 736 C CA . SER A 1 96 ? 17.119 -14.133 -13.554 1.00 87.19 96 SER A CA 1
ATOM 737 C C . SER A 1 96 ? 15.879 -13.657 -12.796 1.00 87.19 96 SER A C 1
ATOM 739 O O . SER A 1 96 ? 15.493 -12.493 -12.889 1.00 87.19 96 SER A O 1
ATOM 741 N N . ASN A 1 97 ? 15.221 -14.557 -12.063 1.00 88.50 97 ASN A N 1
ATOM 742 C CA . ASN A 1 97 ? 14.037 -14.205 -11.283 1.00 88.50 97 ASN A CA 1
ATOM 743 C C . ASN A 1 97 ? 14.359 -13.073 -10.277 1.00 88.50 97 ASN A C 1
ATOM 745 O O . ASN A 1 97 ? 15.235 -13.264 -9.432 1.00 88.50 97 ASN A O 1
ATOM 749 N N . PRO A 1 98 ? 13.644 -11.931 -10.312 1.00 92.12 98 PRO A N 1
ATOM 750 C CA . PRO A 1 98 ? 13.911 -10.801 -9.422 1.00 92.12 98 PRO A CA 1
ATOM 751 C C . PRO A 1 98 ? 13.493 -11.028 -7.957 1.00 92.12 98 PRO A C 1
ATOM 753 O O . PRO A 1 98 ? 13.755 -10.169 -7.118 1.00 92.12 98 PRO A O 1
ATOM 756 N N . GLY A 1 99 ? 12.837 -12.147 -7.623 1.00 91.44 99 GLY A N 1
ATOM 757 C CA . GLY A 1 99 ? 12.446 -12.470 -6.243 1.00 91.44 99 GLY A CA 1
ATOM 758 C C . GLY A 1 99 ? 11.281 -11.630 -5.706 1.00 91.44 99 GLY A C 1
ATOM 759 O O . GLY A 1 99 ? 11.166 -11.433 -4.495 1.00 91.44 99 GLY A O 1
ATOM 760 N N . PHE A 1 100 ? 10.440 -11.110 -6.602 1.00 95.38 100 PHE A N 1
ATOM 761 C CA . PHE A 1 100 ? 9.218 -10.391 -6.241 1.00 95.38 100 PHE A CA 1
ATOM 762 C C . PHE A 1 100 ? 8.131 -11.365 -5.788 1.00 95.38 100 PHE A C 1
ATOM 764 O O . PHE A 1 100 ? 7.998 -12.447 -6.361 1.00 95.38 100 PHE A O 1
ATOM 771 N N . ASP A 1 101 ? 7.321 -10.950 -4.814 1.00 94.38 101 ASP A N 1
ATOM 772 C CA . ASP A 1 101 ? 6.114 -11.695 -4.450 1.00 94.38 101 ASP A CA 1
ATOM 773 C C . ASP A 1 101 ? 4.902 -11.075 -5.140 1.00 94.38 101 ASP A C 1
ATOM 775 O O . ASP A 1 101 ? 4.760 -9.853 -5.176 1.00 94.38 101 ASP A O 1
ATOM 779 N N . PHE A 1 102 ? 4.006 -11.919 -5.641 1.00 92.62 102 PHE A N 1
ATOM 780 C CA . PHE A 1 102 ? 2.724 -11.501 -6.197 1.00 92.62 102 PHE A CA 1
ATOM 781 C C . PHE A 1 102 ? 1.615 -11.975 -5.270 1.00 92.62 102 PHE A C 1
ATOM 783 O O . PHE A 1 102 ? 1.509 -13.167 -4.980 1.00 92.62 102 PHE A O 1
ATOM 790 N N . VAL A 1 103 ? 0.824 -11.032 -4.770 1.00 90.62 103 VAL A N 1
ATOM 791 C CA . VAL A 1 103 ? -0.233 -11.279 -3.788 1.00 90.62 103 VAL A CA 1
ATOM 792 C C . VAL A 1 103 ? -1.469 -10.461 -4.127 1.00 90.62 103 VAL A C 1
ATOM 794 O O . VAL A 1 103 ? -1.374 -9.357 -4.655 1.00 90.62 103 VAL A O 1
ATOM 797 N N . GLU A 1 104 ? -2.636 -10.972 -3.768 1.00 84.88 104 GLU A N 1
ATOM 798 C CA . GLU A 1 104 ? -3.867 -10.190 -3.766 1.00 84.88 104 GLU A CA 1
ATOM 799 C C . GLU A 1 104 ? -3.969 -9.427 -2.439 1.00 84.88 104 GLU A C 1
ATOM 801 O O . GLU A 1 104 ? -3.955 -10.033 -1.363 1.00 84.88 104 GLU A O 1
ATOM 806 N N . LYS A 1 105 ? -4.067 -8.092 -2.487 1.00 78.00 105 LYS A N 1
ATOM 807 C CA . LYS A 1 105 ? -4.263 -7.264 -1.285 1.00 78.00 105 LYS A CA 1
ATOM 808 C C . LYS A 1 105 ? -5.524 -6.409 -1.402 1.00 78.00 105 LYS A C 1
ATOM 810 O O . LYS A 1 105 ? -5.800 -5.852 -2.466 1.00 78.00 105 LYS A O 1
ATOM 815 N N . PRO A 1 106 ? -6.294 -6.259 -0.310 1.00 68.06 106 PRO A N 1
ATOM 816 C CA . PRO A 1 106 ? -7.389 -5.307 -0.273 1.00 68.06 106 PRO A CA 1
ATOM 817 C C . PRO A 1 106 ? -6.824 -3.883 -0.195 1.00 68.06 106 PRO A C 1
ATOM 819 O O . PRO A 1 106 ? -6.204 -3.517 0.802 1.00 68.06 106 PRO A O 1
ATOM 822 N N . PHE A 1 107 ? -7.079 -3.067 -1.215 1.00 67.38 107 PHE A N 1
ATOM 823 C CA . PHE A 1 107 ? -6.849 -1.621 -1.172 1.00 67.38 107 PHE A CA 1
ATOM 824 C C . PHE A 1 107 ? -8.183 -0.879 -1.111 1.00 67.38 107 PHE A C 1
ATOM 826 O O . PHE A 1 107 ? -9.219 -1.361 -1.583 1.00 67.38 107 PHE A O 1
ATOM 833 N N . LEU A 1 108 ? -8.176 0.310 -0.505 1.00 65.06 108 LEU A N 1
ATOM 834 C CA . LEU A 1 108 ? -9.329 1.204 -0.562 1.00 65.06 108 LEU A CA 1
ATOM 835 C C . LEU A 1 108 ? -9.528 1.623 -2.015 1.00 65.06 108 LEU A C 1
ATOM 837 O O . LEU A 1 108 ? -8.613 2.162 -2.632 1.00 65.06 108 LEU A O 1
ATOM 841 N N . SER A 1 109 ? -10.716 1.366 -2.563 1.00 60.22 109 SER A N 1
ATOM 842 C CA . SER A 1 109 ? -11.019 1.725 -3.949 1.00 60.22 109 SER A CA 1
ATOM 843 C C . SER A 1 109 ? -10.805 3.225 -4.187 1.00 60.22 109 SER A C 1
ATOM 845 O O . SER A 1 109 ? -10.835 4.029 -3.253 1.00 60.22 109 SER A O 1
ATOM 847 N N . ARG A 1 110 ? -10.653 3.658 -5.444 1.00 55.88 110 ARG A N 1
ATOM 848 C CA . ARG A 1 110 ? -10.640 5.092 -5.779 1.00 55.88 110 ARG A CA 1
ATOM 849 C C . ARG A 1 110 ? -11.960 5.737 -5.318 1.00 55.88 110 ARG A C 1
ATOM 851 O O . ARG A 1 110 ? -13.021 5.389 -5.825 1.00 55.88 110 ARG A O 1
ATOM 858 N N . GLY A 1 111 ? -11.899 6.627 -4.322 1.00 56.47 111 GLY A N 1
ATOM 859 C CA . GLY A 1 111 ? -13.079 7.204 -3.646 1.00 56.47 111 GLY A CA 1
ATOM 860 C C . GLY A 1 111 ? -13.670 6.350 -2.509 1.00 56.47 111 GLY A C 1
ATOM 861 O O . GLY A 1 111 ? -14.650 6.747 -1.883 1.00 56.47 111 GLY A O 1
ATOM 862 N N . GLY A 1 112 ? -13.071 5.195 -2.226 1.00 61.00 112 GLY A N 1
ATOM 863 C CA . GLY A 1 112 ? -13.373 4.356 -1.075 1.00 61.00 112 GLY A CA 1
ATOM 864 C C . GLY A 1 112 ? -12.898 5.000 0.223 1.00 61.00 112 GLY A C 1
ATOM 865 O O . GLY A 1 112 ?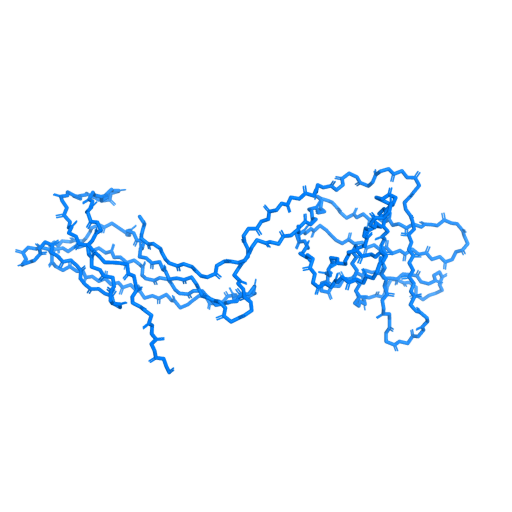 -11.982 5.825 0.245 1.00 61.00 112 GLY A O 1
ATOM 866 N N . TYR A 1 113 ? -13.539 4.616 1.317 1.00 69.75 113 TYR A N 1
ATOM 867 C CA . TYR A 1 113 ? -13.183 5.060 2.654 1.00 69.75 113 TYR A CA 1
ATOM 868 C C . TYR A 1 113 ? -13.225 3.886 3.628 1.00 69.75 113 TYR A C 1
ATOM 870 O O . TYR A 1 113 ? -13.952 2.910 3.414 1.00 69.75 113 TYR A O 1
ATOM 878 N N . LEU A 1 114 ? -12.426 3.992 4.682 1.00 77.81 114 LEU A N 1
ATOM 879 C CA . LEU A 1 114 ? -12.442 3.127 5.852 1.00 77.81 114 LEU A CA 1
ATOM 880 C C . LEU A 1 114 ? -12.893 3.968 7.040 1.00 77.81 114 LEU A C 1
ATOM 882 O O . LEU A 1 114 ? -12.287 4.999 7.310 1.00 77.81 114 LEU A O 1
ATOM 886 N N . GLU A 1 115 ? -13.946 3.536 7.723 1.00 84.50 115 GLU A N 1
ATOM 887 C CA . GLU A 1 115 ? -14.395 4.111 8.994 1.00 84.50 115 GLU A CA 1
ATOM 888 C C . GLU A 1 115 ? -14.173 3.087 10.100 1.00 84.50 115 GLU A C 1
ATOM 890 O O . GLU A 1 115 ? -14.565 1.927 9.958 1.00 84.50 115 GLU A O 1
ATOM 895 N N . GLU A 1 116 ? -13.541 3.511 11.192 1.00 88.19 116 GLU A N 1
ATOM 896 C CA . GLU A 1 116 ? -13.197 2.665 12.329 1.00 88.19 116 GLU A CA 1
ATOM 897 C C . GLU A 1 116 ? -13.561 3.333 13.653 1.00 88.19 116 GLU A C 1
ATOM 899 O O . GLU A 1 116 ? -13.334 4.524 13.850 1.00 88.19 116 GLU A O 1
ATOM 904 N N . LEU A 1 117 ? -14.069 2.534 14.592 1.00 89.50 117 LEU A N 1
ATOM 905 C CA . LEU A 1 117 ? -14.123 2.869 16.014 1.00 89.50 117 LEU A CA 1
ATOM 906 C C . LEU A 1 117 ? -13.152 1.954 16.759 1.00 89.50 117 LEU A C 1
ATOM 908 O O . LEU A 1 117 ? -13.321 0.726 16.814 1.00 89.50 117 LEU A O 1
ATOM 912 N N . ILE A 1 118 ? -12.120 2.573 17.321 1.00 89.62 118 ILE A N 1
ATOM 913 C CA . ILE A 1 118 ? -11.007 1.918 18.000 1.00 89.62 118 ILE A CA 1
ATOM 914 C C . ILE A 1 118 ? -11.125 2.213 19.490 1.00 89.62 118 ILE A C 1
ATOM 916 O O . ILE A 1 118 ? -11.230 3.366 19.896 1.00 89.62 118 ILE A O 1
ATOM 920 N N . TYR A 1 119 ? -11.108 1.167 20.311 1.00 89.94 119 TYR A N 1
ATOM 921 C CA . TYR A 1 119 ? -11.132 1.332 21.758 1.00 89.94 119 TYR A CA 1
ATOM 922 C C . TYR A 1 119 ? -9.801 1.892 22.256 1.00 89.94 119 TYR A C 1
ATOM 924 O O . TYR A 1 119 ? -8.761 1.286 22.012 1.00 89.94 119 TYR A O 1
ATOM 932 N N . ALA A 1 120 ? -9.843 3.038 22.935 1.00 88.44 120 ALA A N 1
ATOM 933 C CA . ALA A 1 120 ? -8.669 3.748 23.440 1.00 88.44 120 ALA A CA 1
ATOM 934 C C . ALA A 1 120 ? -8.521 3.643 24.970 1.00 88.44 120 ALA A C 1
ATOM 936 O O . ALA A 1 120 ? -7.661 4.299 25.553 1.00 88.44 120 ALA A O 1
ATOM 937 N N . GLY A 1 121 ? -9.353 2.825 25.621 1.00 87.12 121 GLY A N 1
ATOM 938 C CA . GLY A 1 121 ? -9.341 2.617 27.068 1.00 87.12 121 GLY A CA 1
ATOM 939 C C . GLY A 1 121 ? -10.517 3.285 27.780 1.00 87.12 121 GLY A C 1
ATOM 940 O O . GLY A 1 121 ? -11.483 3.736 27.161 1.00 87.12 121 GLY A O 1
ATOM 941 N N . LYS A 1 122 ? -10.471 3.311 29.113 1.00 84.56 122 LYS A N 1
ATOM 942 C CA . LYS A 1 122 ? -11.490 3.963 29.945 1.00 84.56 122 LYS A CA 1
ATOM 943 C C . LYS A 1 122 ? -10.901 5.149 30.696 1.00 84.56 122 LYS A C 1
ATOM 945 O O . LYS A 1 122 ? -9.769 5.092 31.168 1.00 84.56 122 LYS A O 1
ATOM 950 N N . THR A 1 123 ? -11.704 6.186 30.847 1.00 72.94 123 THR A N 1
ATOM 951 C CA . THR A 1 123 ? -11.500 7.295 31.780 1.00 72.94 123 THR A CA 1
ATOM 952 C C . THR A 1 123 ? -12.562 7.206 32.880 1.00 72.94 123 THR A C 1
ATOM 954 O O . THR A 1 123 ? -13.466 6.369 32.820 1.00 72.94 123 THR A O 1
ATOM 957 N N . THR A 1 124 ? -12.440 7.991 33.949 1.00 75.50 124 THR A N 1
ATOM 958 C CA . THR A 1 124 ? -13.390 7.940 35.073 1.00 75.50 124 THR A CA 1
ATOM 959 C C . THR A 1 124 ? -14.825 8.176 34.583 1.00 75.50 124 THR A C 1
ATOM 961 O O . THR A 1 124 ? -15.133 9.253 34.082 1.00 75.50 124 THR A O 1
ATOM 964 N N . GLY A 1 125 ? -15.686 7.156 34.696 1.00 72.56 125 GLY A N 1
ATOM 965 C CA . GLY A 1 125 ? -17.096 7.208 34.279 1.00 72.56 125 GLY A CA 1
ATOM 966 C C . GLY A 1 125 ? -17.354 7.175 32.762 1.00 72.56 125 GLY A C 1
ATOM 967 O O . GLY A 1 125 ? -18.496 7.366 32.341 1.00 72.56 125 GLY A O 1
ATOM 968 N N . ALA A 1 126 ? -16.336 6.951 31.918 1.00 84.31 126 ALA A N 1
ATOM 969 C CA . ALA A 1 126 ? -16.495 6.966 30.460 1.00 84.31 126 ALA A CA 1
ATOM 970 C C . ALA A 1 126 ? -15.544 6.014 29.708 1.00 84.31 126 ALA A C 1
ATOM 972 O O . ALA A 1 126 ? -14.432 5.711 30.137 1.00 84.31 126 ALA A O 1
ATOM 973 N N . LEU A 1 127 ? -15.978 5.560 28.534 1.00 88.25 127 LEU A N 1
ATOM 974 C CA . LEU A 1 127 ? -15.129 4.919 27.532 1.00 88.25 127 LEU A CA 1
ATOM 975 C C . LEU A 1 127 ? -14.495 5.982 26.639 1.00 88.25 127 LEU A C 1
ATOM 977 O O . LEU A 1 127 ? -15.180 6.911 26.219 1.00 88.25 127 LEU A O 1
ATOM 981 N N . SER A 1 128 ? -13.227 5.796 26.286 1.00 89.44 128 SER A N 1
ATOM 982 C CA . SER A 1 128 ? -12.554 6.564 25.243 1.00 89.44 128 SER A CA 1
ATOM 983 C C . SER A 1 128 ? -12.487 5.736 23.962 1.00 89.44 128 SER A C 1
ATOM 985 O O . SER A 1 128 ? -12.018 4.593 23.972 1.00 89.44 128 SER A O 1
ATOM 987 N N . LEU A 1 129 ? -12.965 6.299 22.856 1.00 90.25 129 LEU A N 1
ATOM 988 C CA . LEU A 1 129 ? -12.868 5.732 21.516 1.00 90.25 129 LEU A CA 1
ATOM 989 C C . LEU A 1 129 ? -12.154 6.703 20.584 1.00 90.25 129 LEU A C 1
ATOM 991 O O . LEU A 1 129 ? -12.437 7.896 20.587 1.00 90.25 129 LEU A O 1
ATOM 995 N N . ASN A 1 130 ? -11.307 6.171 19.714 1.00 89.56 130 ASN A N 1
ATOM 996 C CA . ASN A 1 130 ? -10.796 6.899 18.566 1.00 89.56 130 ASN A CA 1
ATOM 997 C C . ASN A 1 130 ? -11.631 6.514 17.352 1.00 89.56 130 ASN A C 1
ATOM 999 O O . ASN A 1 130 ? -11.630 5.356 16.927 1.00 89.56 130 ASN A O 1
ATOM 1003 N N . TYR A 1 131 ? -12.340 7.485 16.798 1.00 88.81 131 TYR A N 1
ATOM 1004 C CA . TYR A 1 131 ? -12.883 7.366 15.462 1.00 88.81 131 TYR A CA 1
ATOM 1005 C C . TYR A 1 131 ? -11.806 7.732 14.449 1.00 88.81 131 TYR A C 1
ATOM 1007 O O . TYR A 1 131 ? -11.174 8.783 14.564 1.00 88.81 131 TYR A O 1
ATOM 1015 N N . ARG A 1 132 ? -11.607 6.859 13.464 1.00 87.25 132 ARG A N 1
ATOM 1016 C CA . ARG A 1 132 ? -10.668 7.065 12.366 1.00 87.25 132 ARG A CA 1
ATOM 1017 C C . ARG A 1 132 ? -11.398 6.925 11.040 1.00 87.25 132 ARG A C 1
ATOM 1019 O O . ARG A 1 132 ? -12.059 5.912 10.817 1.00 87.25 132 ARG A O 1
ATOM 1026 N N . LYS A 1 133 ? -11.252 7.918 10.163 1.00 82.56 133 LYS A N 1
ATOM 1027 C CA . LYS A 1 133 ? -11.695 7.843 8.769 1.00 82.56 133 LYS A CA 1
ATOM 1028 C C . LYS A 1 133 ? -10.520 8.049 7.821 1.00 82.56 133 LYS A C 1
ATOM 1030 O O . LYS A 1 133 ? -9.833 9.064 7.888 1.00 82.56 133 LYS A O 1
ATOM 1035 N N . THR A 1 134 ? -10.303 7.085 6.937 1.00 76.50 134 THR A N 1
ATOM 1036 C CA . THR A 1 134 ? -9.237 7.104 5.925 1.00 76.50 134 THR A CA 1
ATOM 1037 C C . THR A 1 134 ? -9.870 7.083 4.539 1.00 76.50 134 THR A C 1
ATOM 1039 O O . THR A 1 134 ? -10.816 6.329 4.317 1.00 76.50 134 THR A O 1
ATOM 1042 N N . TRP A 1 135 ? -9.361 7.888 3.603 1.00 70.25 135 TRP A N 1
ATOM 1043 C CA . TRP A 1 135 ? -9.889 7.981 2.235 1.00 70.25 135 TRP A CA 1
ATOM 1044 C C . TRP A 1 135 ? -8.861 7.587 1.181 1.00 70.25 135 TRP A C 1
ATOM 1046 O O . TRP A 1 135 ? -7.759 8.121 1.153 1.00 70.25 135 TRP A O 1
ATOM 1056 N N . GLY A 1 136 ? -9.262 6.746 0.233 1.00 60.38 136 GLY A N 1
ATOM 1057 C CA . GLY A 1 136 ? -8.446 6.407 -0.928 1.00 60.38 136 GLY A CA 1
ATOM 1058 C C . GLY A 1 136 ? -7.100 5.750 -0.603 1.00 60.38 136 GLY A C 1
ATOM 1059 O O . GLY A 1 136 ? -6.793 5.392 0.531 1.00 60.38 136 GLY A O 1
ATOM 1060 N N . GLU A 1 137 ? -6.311 5.580 -1.658 1.00 52.03 137 GLU A N 1
ATOM 1061 C CA . GLU A 1 137 ? -5.101 4.748 -1.690 1.00 52.03 137 GLU A CA 1
ATOM 1062 C C . GLU A 1 137 ? -3.904 5.359 -0.935 1.00 52.03 137 GLU A C 1
ATOM 1064 O O . GLU A 1 137 ? -3.057 4.625 -0.444 1.00 52.03 137 GLU A O 1
ATOM 1069 N N . ASN A 1 138 ? -3.877 6.693 -0.784 1.00 51.50 138 ASN A N 1
ATOM 1070 C CA . ASN A 1 138 ? -2.731 7.472 -0.288 1.00 51.50 138 ASN A CA 1
ATOM 1071 C C . ASN A 1 138 ? -3.113 8.500 0.801 1.00 51.50 138 ASN A C 1
ATOM 1073 O O . ASN A 1 138 ? -2.504 9.569 0.881 1.00 51.50 138 ASN A O 1
ATOM 1077 N N . SER A 1 139 ? -4.151 8.268 1.617 1.00 52.12 139 SER A N 1
ATOM 1078 C CA . SER A 1 139 ? -4.483 9.222 2.693 1.00 52.12 139 SER A CA 1
ATOM 1079 C C . SER A 1 139 ? -3.400 9.208 3.775 1.00 52.12 139 SER A C 1
ATOM 1081 O O . SER A 1 139 ? -3.365 8.355 4.655 1.00 52.12 139 SER A O 1
ATOM 1083 N N . ILE A 1 140 ? -2.508 10.197 3.683 1.00 53.53 140 ILE A N 1
ATOM 1084 C CA . ILE A 1 140 ? -1.449 10.492 4.660 1.00 53.53 140 ILE A CA 1
ATOM 1085 C C . ILE A 1 140 ? -2.050 11.084 5.950 1.00 53.53 140 ILE A C 1
ATOM 1087 O O . ILE A 1 140 ? -1.454 10.984 7.017 1.00 53.53 140 ILE A O 1
ATOM 1091 N N . ASN A 1 141 ? -3.262 11.644 5.865 1.00 61.19 141 ASN A N 1
ATOM 1092 C CA . ASN A 1 141 ? -3.955 12.296 6.974 1.00 61.19 141 ASN A CA 1
ATOM 1093 C C . ASN A 1 141 ? -5.342 11.667 7.182 1.00 61.19 141 ASN A C 1
ATOM 1095 O O . ASN A 1 141 ? -6.301 12.095 6.530 1.00 61.19 141 ASN A O 1
ATOM 1099 N N . PRO A 1 142 ? -5.473 10.651 8.051 1.00 71.88 142 PRO A N 1
ATOM 1100 C CA . PRO A 1 142 ? -6.784 10.188 8.475 1.00 71.88 142 PRO A CA 1
ATOM 1101 C C . PRO A 1 142 ? -7.484 11.271 9.308 1.00 71.88 142 PRO A C 1
ATOM 1103 O O . PRO A 1 142 ? -6.852 11.952 10.116 1.00 71.88 142 PRO A O 1
ATOM 1106 N N . GLU A 1 143 ? -8.801 11.408 9.160 1.00 79.62 143 GLU A N 1
ATOM 1107 C CA . GLU A 1 143 ? -9.597 12.162 10.128 1.00 79.62 143 GLU A CA 1
ATOM 1108 C C . GLU A 1 143 ? -9.644 11.355 11.423 1.00 79.62 143 GLU A C 1
ATOM 1110 O O . GLU A 1 143 ? -10.105 10.212 11.441 1.00 79.62 143 GLU A O 1
ATOM 1115 N N . LEU A 1 144 ? -9.141 11.952 12.501 1.00 85.38 144 LEU A N 1
ATOM 1116 C CA . LEU A 1 144 ? -9.104 11.355 13.826 1.00 85.38 144 LEU A CA 1
ATOM 1117 C C . LEU A 1 144 ? -9.948 12.194 14.776 1.00 85.38 144 LEU A C 1
ATOM 1119 O O . LEU A 1 144 ? -9.713 13.390 14.936 1.00 85.38 144 LEU A O 1
ATOM 1123 N N . GLN A 1 145 ? -10.914 11.556 15.429 1.00 87.19 145 GLN A N 1
ATOM 1124 C CA . GLN A 1 145 ? -11.695 12.172 16.494 1.00 87.19 145 GLN A CA 1
ATOM 1125 C C . GLN A 1 145 ? -11.636 11.301 17.743 1.00 87.19 145 GLN A C 1
ATOM 1127 O O . GLN A 1 145 ? -11.951 10.112 17.695 1.00 87.19 145 GLN A O 1
ATOM 1132 N N . VAL A 1 146 ? -11.256 11.902 18.869 1.00 87.00 146 VAL A N 1
ATOM 1133 C CA . VAL A 1 146 ? -11.338 11.257 20.182 1.00 87.00 146 VAL A CA 1
ATOM 1134 C C . VAL A 1 146 ? -12.733 11.499 20.741 1.00 87.00 146 VAL A C 1
ATOM 1136 O O . VAL A 1 146 ? -13.210 12.632 20.781 1.00 87.00 146 VAL A O 1
ATOM 1139 N N . ILE A 1 147 ? -13.395 10.431 21.159 1.00 87.88 147 ILE A N 1
ATOM 1140 C CA . ILE A 1 147 ? -14.776 10.441 21.624 1.00 87.88 147 ILE A CA 1
ATOM 1141 C C . ILE A 1 147 ? -14.799 9.847 23.023 1.00 87.88 147 ILE A C 1
ATOM 1143 O O . ILE A 1 147 ? -14.367 8.715 23.232 1.00 87.88 147 ILE A O 1
ATOM 1147 N N . SER A 1 148 ? -15.358 10.597 23.966 1.00 86.44 148 SER A N 1
ATOM 1148 C CA . SER A 1 148 ? -15.651 10.105 25.310 1.00 86.44 148 SER A CA 1
ATOM 1149 C C . SER A 1 148 ? -17.132 9.771 25.407 1.00 86.44 148 SER A C 1
ATOM 1151 O O . SER A 1 148 ? -17.979 10.620 25.130 1.00 86.44 148 SER A O 1
ATOM 1153 N N . PHE A 1 149 ? -17.454 8.548 25.813 1.00 84.44 149 PHE A N 1
ATOM 1154 C CA . PHE A 1 149 ? -18.828 8.081 25.948 1.00 84.44 149 PHE A CA 1
ATOM 1155 C C . PHE A 1 149 ? -19.108 7.647 27.387 1.00 84.44 149 PHE A C 1
ATOM 1157 O O . PHE A 1 149 ? -18.469 6.729 27.900 1.00 84.44 149 PHE A O 1
ATOM 1164 N N . ASN A 1 150 ? -20.050 8.319 28.050 1.00 83.19 150 ASN A N 1
ATOM 1165 C CA . ASN A 1 150 ? -20.450 7.975 29.412 1.00 83.19 150 ASN A CA 1
ATOM 1166 C C . ASN A 1 150 ? -21.392 6.764 29.381 1.00 83.19 150 ASN A C 1
ATOM 1168 O O . ASN A 1 150 ? -22.524 6.872 28.913 1.00 83.19 150 ASN A O 1
ATOM 1172 N N . ILE A 1 151 ? -20.923 5.633 29.908 1.00 76.06 151 ILE A N 1
ATOM 1173 C CA . ILE A 1 151 ? -21.675 4.371 29.885 1.00 76.06 151 ILE A CA 1
ATOM 1174 C C . ILE A 1 151 ? -22.542 4.149 31.119 1.00 76.06 151 ILE A C 1
ATOM 1176 O O . ILE A 1 151 ? -23.362 3.236 31.137 1.00 76.06 151 ILE A O 1
ATOM 1180 N N . GLU A 1 152 ? -22.376 4.968 32.160 1.00 77.94 152 GLU A N 1
ATOM 1181 C CA . GLU A 1 152 ? -23.195 4.877 33.374 1.00 77.94 152 GLU A CA 1
ATOM 1182 C C . GLU A 1 152 ? -24.662 5.212 33.080 1.00 77.94 152 GLU A C 1
ATOM 1184 O O . GLU A 1 152 ? -25.554 4.802 33.818 1.00 77.94 152 GLU A O 1
ATOM 1189 N N . LYS A 1 153 ? -24.910 5.938 31.984 1.00 74.31 153 LYS A N 1
ATOM 1190 C CA . LYS A 1 153 ? -26.246 6.349 31.545 1.00 74.31 153 LYS A CA 1
ATOM 1191 C C . LYS A 1 153 ? -26.831 5.462 30.450 1.00 74.31 153 LYS A C 1
ATOM 1193 O O . LYS A 1 153 ? -28.044 5.281 30.424 1.00 74.31 153 LYS A O 1
ATOM 1198 N N . ASP A 1 154 ? -25.999 4.930 29.557 1.00 80.31 154 ASP A N 1
ATOM 1199 C CA . ASP A 1 154 ? -26.446 4.110 28.432 1.00 80.31 154 ASP A CA 1
ATOM 1200 C C . ASP A 1 154 ? -25.398 3.048 28.073 1.00 80.31 154 ASP A C 1
ATOM 1202 O O . ASP A 1 154 ? -24.204 3.331 27.960 1.00 80.31 154 ASP A O 1
ATOM 1206 N N . LYS A 1 155 ? -25.853 1.808 27.870 1.00 87.25 155 LYS A N 1
ATOM 1207 C CA . LYS A 1 155 ? -25.010 0.704 27.389 1.00 87.25 155 LYS A CA 1
ATOM 1208 C C . LYS A 1 155 ? -24.871 0.717 25.870 1.00 87.25 155 LYS A C 1
ATOM 1210 O O . LYS A 1 155 ? -23.991 0.040 25.340 1.00 87.25 155 LYS A O 1
ATOM 1215 N N . PHE A 1 156 ? -25.724 1.457 25.166 1.00 89.62 156 PHE A N 1
ATOM 1216 C CA . PHE A 1 156 ? -25.669 1.603 23.723 1.00 89.62 156 PHE A CA 1
ATOM 1217 C C . PHE A 1 156 ? -24.846 2.819 23.331 1.00 89.62 156 PHE A C 1
ATOM 1219 O O . PHE A 1 156 ? -25.167 3.948 23.677 1.00 89.62 156 PHE A O 1
ATOM 1226 N N . LEU A 1 157 ? -23.811 2.583 22.537 1.00 88.44 157 LEU A N 1
ATOM 1227 C CA . LEU A 1 157 ? -23.028 3.632 21.912 1.00 88.44 157 LEU A CA 1
ATOM 1228 C C . LEU A 1 157 ? -23.474 3.784 20.462 1.00 88.44 157 LEU A C 1
ATOM 1230 O O . LEU A 1 157 ? -23.384 2.836 19.677 1.00 88.44 157 LEU A O 1
ATOM 1234 N N . GLU A 1 158 ? -23.925 4.987 20.111 1.00 89.44 158 GLU A N 1
ATOM 1235 C CA . GLU A 1 158 ? -24.239 5.377 18.738 1.00 89.44 158 GLU A CA 1
ATOM 1236 C C . GLU A 1 158 ? -23.285 6.472 18.258 1.00 89.44 158 GLU A C 1
ATOM 1238 O O . GLU A 1 158 ? -23.176 7.536 18.865 1.00 89.44 158 GLU A O 1
ATOM 1243 N N . TYR A 1 159 ? -22.592 6.225 17.147 1.00 87.56 159 TYR A N 1
ATOM 1244 C CA . TYR A 1 159 ? -21.711 7.216 16.537 1.00 87.56 159 TYR A CA 1
ATOM 1245 C C . TYR A 1 159 ? -21.636 7.032 15.020 1.00 87.56 159 TYR A C 1
ATOM 1247 O O . TYR A 1 159 ? -21.378 5.933 14.531 1.00 87.56 159 TYR A O 1
ATOM 1255 N N . LYS A 1 160 ? -21.895 8.110 14.262 1.00 86.06 160 LYS A N 1
ATOM 1256 C CA . LYS A 1 160 ? -21.913 8.128 12.779 1.00 86.06 160 LYS A CA 1
ATOM 1257 C C . LYS A 1 160 ? -22.695 6.942 12.173 1.00 86.06 160 LYS A C 1
ATOM 1259 O O . LYS A 1 160 ? -22.304 6.333 11.180 1.00 86.06 160 LYS A O 1
ATOM 1264 N N . GLY A 1 161 ? -23.813 6.600 12.817 1.00 85.06 161 GLY A N 1
ATOM 1265 C CA . GLY A 1 161 ? -24.716 5.516 12.432 1.00 85.06 161 GLY A CA 1
ATOM 1266 C C . GLY A 1 161 ? -24.285 4.107 12.838 1.00 85.06 161 GLY A C 1
ATOM 1267 O O . GLY A 1 161 ? -25.132 3.213 12.808 1.00 85.06 161 GLY A O 1
ATOM 1268 N N . ALA A 1 162 ? -23.046 3.897 13.291 1.00 88.88 162 ALA A N 1
ATOM 1269 C CA . ALA A 1 162 ? -22.702 2.670 13.999 1.00 88.88 162 ALA A CA 1
ATOM 1270 C C . ALA A 1 162 ? -23.434 2.639 15.346 1.00 88.88 162 ALA A C 1
ATOM 1272 O O . ALA A 1 162 ? -23.534 3.664 16.022 1.00 88.88 162 ALA A O 1
ATOM 1273 N N . ARG A 1 163 ? -23.952 1.468 15.721 1.00 91.44 163 ARG A N 1
ATOM 1274 C CA . ARG A 1 163 ? -24.580 1.207 17.017 1.00 91.44 163 ARG A CA 1
ATOM 1275 C C . ARG A 1 163 ? -24.028 -0.079 17.599 1.00 91.44 163 ARG A C 1
ATOM 1277 O O . ARG A 1 163 ? -24.156 -1.146 16.988 1.00 91.44 163 ARG A O 1
ATOM 1284 N N . ILE A 1 164 ? -23.486 0.017 18.803 1.00 91.88 164 ILE A N 1
ATOM 1285 C CA . ILE A 1 164 ? -23.028 -1.132 19.578 1.00 91.88 164 ILE A CA 1
ATOM 1286 C C . ILE A 1 164 ? -23.618 -1.107 20.977 1.00 91.88 164 ILE A C 1
ATOM 1288 O O . ILE A 1 164 ? -23.919 -0.046 21.506 1.00 91.88 164 ILE A O 1
ATOM 1292 N N . GLU A 1 165 ? -23.745 -2.277 21.576 1.00 92.25 165 GLU A N 1
ATOM 1293 C CA . GLU A 1 165 ? -23.984 -2.436 23.006 1.00 92.25 165 GLU A CA 1
ATOM 1294 C C . GLU A 1 165 ? -22.675 -2.833 23.674 1.00 92.25 165 GLU A C 1
ATOM 1296 O O . GLU A 1 165 ? -22.016 -3.782 23.240 1.00 92.25 165 GLU A O 1
ATOM 1301 N N . VAL A 1 166 ? -22.302 -2.117 24.726 1.00 91.62 166 VAL A N 1
ATOM 1302 C CA . VAL A 1 166 ? -21.157 -2.442 25.570 1.00 91.62 166 VAL A CA 1
ATOM 1303 C C . VAL A 1 166 ? -21.596 -3.467 26.613 1.00 91.62 166 VAL A C 1
ATOM 1305 O O . VAL A 1 166 ? -22.499 -3.212 27.407 1.00 91.62 166 VAL A O 1
ATOM 1308 N N . ILE A 1 167 ? -20.943 -4.628 26.605 1.00 92.19 167 ILE A N 1
ATOM 1309 C CA . ILE A 1 167 ? -21.226 -5.748 27.512 1.00 92.19 167 ILE A CA 1
ATOM 1310 C C . ILE A 1 167 ? -20.292 -5.700 28.727 1.00 92.19 167 ILE A C 1
ATOM 1312 O O . ILE A 1 167 ? -20.752 -5.801 29.860 1.00 92.19 167 ILE A O 1
ATOM 1316 N N . ASP A 1 168 ? -18.990 -5.536 28.487 1.00 89.50 168 ASP A N 1
ATOM 1317 C CA . ASP A 1 168 ? -17.946 -5.422 29.514 1.00 89.50 168 ASP A CA 1
ATOM 1318 C C . ASP A 1 168 ? -16.800 -4.555 28.980 1.00 89.50 168 ASP A C 1
ATOM 1320 O O . ASP A 1 168 ? -16.578 -4.481 27.770 1.00 89.50 168 ASP A O 1
ATOM 1324 N N . TYR A 1 169 ? -16.056 -3.898 29.862 1.00 88.25 169 TYR A N 1
ATOM 1325 C CA . TYR A 1 169 ? -14.876 -3.135 29.478 1.00 88.25 169 TYR A CA 1
ATOM 1326 C C . TYR A 1 169 ? -13.921 -2.909 30.653 1.00 88.25 169 TYR A C 1
ATOM 1328 O O . TYR A 1 169 ? -14.302 -2.765 31.813 1.00 88.25 169 TYR A O 1
ATOM 1336 N N . ASN A 1 170 ? -12.638 -2.811 30.334 1.00 87.06 170 ASN A N 1
ATOM 1337 C CA . ASN A 1 170 ? -11.596 -2.355 31.245 1.00 87.06 170 ASN A CA 1
ATOM 1338 C C . ASN A 1 170 ? -10.569 -1.537 30.461 1.00 87.06 170 ASN A C 1
ATOM 1340 O O . ASN A 1 170 ? -10.709 -1.385 29.260 1.00 87.06 170 ASN A O 1
ATOM 1344 N N . SER A 1 171 ? -9.508 -1.053 31.102 1.00 84.69 171 SER A N 1
ATOM 1345 C CA . SER A 1 171 ? -8.527 -0.170 30.454 1.00 84.69 171 SER A CA 1
ATOM 1346 C C . SER A 1 171 ? -7.927 -0.701 29.143 1.00 84.69 171 SER A C 1
ATOM 1348 O O . SER A 1 171 ? -7.506 0.106 28.323 1.00 84.69 171 SER A O 1
ATOM 1350 N N . ASN A 1 172 ? -7.926 -2.021 28.921 1.00 85.25 172 ASN A N 1
ATOM 1351 C CA . ASN A 1 172 ? -7.254 -2.662 27.789 1.00 85.25 172 ASN A CA 1
ATOM 1352 C C . ASN A 1 172 ? -8.196 -3.465 26.880 1.00 85.25 172 ASN A C 1
ATOM 1354 O O . ASN A 1 172 ? -7.781 -3.905 25.810 1.00 85.25 172 ASN A O 1
ATOM 1358 N N . ARG A 1 173 ? -9.445 -3.711 27.291 1.00 89.56 173 ARG A N 1
ATOM 1359 C CA . ARG A 1 173 ? -10.389 -4.539 26.531 1.00 89.56 173 ARG A CA 1
ATOM 1360 C C . ARG A 1 173 ? -11.791 -3.954 26.555 1.00 89.56 173 ARG A C 1
ATOM 1362 O O . ARG A 1 173 ? -12.224 -3.396 27.557 1.00 89.56 173 ARG A O 1
ATOM 1369 N N . ILE A 1 174 ? -12.525 -4.207 25.483 1.00 90.56 174 ILE A N 1
ATOM 1370 C CA . ILE A 1 174 ? -13.964 -3.985 25.412 1.00 90.56 174 ILE A CA 1
ATOM 1371 C C . ILE A 1 174 ? -14.624 -5.227 24.819 1.00 90.56 174 ILE A C 1
ATOM 1373 O O . ILE A 1 174 ? -14.168 -5.766 23.810 1.00 90.56 174 ILE A O 1
ATOM 1377 N N . GLN A 1 175 ? -15.699 -5.674 25.450 1.00 91.69 175 GLN A N 1
ATOM 1378 C CA . GLN A 1 175 ? -16.616 -6.676 24.939 1.00 91.69 175 GLN A CA 1
ATOM 1379 C C . GLN A 1 175 ? -17.899 -5.965 24.525 1.00 91.69 175 GLN A C 1
ATOM 1381 O O . GLN A 1 175 ? -18.481 -5.200 25.295 1.00 91.69 175 GLN A O 1
ATOM 1386 N N . TYR A 1 176 ? -18.333 -6.201 23.294 1.00 93.19 176 TYR A N 1
ATOM 1387 C CA . TYR A 1 176 ? -19.464 -5.492 22.716 1.00 93.19 176 TYR A CA 1
ATOM 1388 C C . TYR A 1 176 ? -20.226 -6.371 21.733 1.00 93.19 176 TYR A C 1
ATOM 1390 O O . TYR A 1 176 ? -19.684 -7.326 21.172 1.00 93.19 176 TYR A O 1
ATOM 1398 N N . LYS A 1 177 ? -21.483 -6.005 21.493 1.00 91.88 177 LYS A N 1
ATOM 1399 C CA . LYS A 1 177 ? -22.323 -6.563 20.436 1.00 91.88 177 LYS A CA 1
ATOM 1400 C C . LYS A 1 177 ? -22.624 -5.484 19.409 1.00 91.88 177 LYS A C 1
ATOM 1402 O O . LYS A 1 177 ? -23.009 -4.372 19.761 1.00 91.88 177 LYS A O 1
ATOM 1407 N N . VAL A 1 178 ? -22.451 -5.808 18.132 1.00 90.88 178 VAL A N 1
ATOM 1408 C CA . VAL A 1 178 ? -22.754 -4.883 17.035 1.00 90.88 178 VAL A CA 1
ATOM 1409 C C . VAL A 1 178 ? -24.220 -5.030 16.647 1.00 90.88 178 VAL A C 1
ATOM 1411 O O . VAL A 1 178 ? -24.656 -6.119 16.289 1.00 90.88 178 VAL A O 1
ATOM 1414 N N . TYR A 1 179 ? -24.969 -3.930 16.715 1.00 88.50 179 TYR A N 1
ATOM 1415 C CA . TYR A 1 179 ? -26.360 -3.861 16.256 1.00 88.50 179 TYR A CA 1
ATOM 1416 C C . TYR A 1 179 ? -26.454 -3.251 14.859 1.00 88.50 179 TYR A C 1
ATOM 1418 O O . TYR A 1 179 ? -27.285 -3.662 14.054 1.00 88.50 179 TYR A O 1
ATOM 1426 N N . ARG A 1 180 ? -25.596 -2.269 14.561 1.00 87.62 180 ARG A N 1
ATOM 1427 C CA . ARG A 1 180 ? -25.542 -1.592 13.263 1.00 87.62 180 ARG A CA 1
ATOM 1428 C C . ARG A 1 180 ? -24.113 -1.144 12.976 1.00 87.62 180 ARG A C 1
ATOM 1430 O O . ARG A 1 180 ? -23.454 -0.600 13.858 1.00 87.62 180 ARG A O 1
ATOM 1437 N N . ASN A 1 181 ? -23.633 -1.373 11.756 1.00 83.00 181 ASN A N 1
ATOM 1438 C CA . ASN A 1 181 ? -22.351 -0.827 11.300 1.00 83.00 181 ASN A CA 1
ATOM 1439 C C . ASN A 1 181 ? -22.536 0.623 10.796 1.00 83.00 181 ASN A C 1
ATOM 1441 O O . ASN A 1 181 ? -23.674 1.073 10.654 1.00 83.00 181 ASN A O 1
ATOM 1445 N N . PHE A 1 182 ? -21.450 1.358 10.538 1.00 83.69 182 PHE A N 1
ATOM 1446 C CA . PHE A 1 182 ? -21.486 2.736 10.035 1.00 83.69 182 PHE A CA 1
ATOM 1447 C C . PHE A 1 182 ? -22.453 2.874 8.857 1.00 83.69 182 PHE A C 1
ATOM 1449 O O . PHE A 1 182 ? -22.394 2.116 7.881 1.00 83.69 182 PHE A O 1
ATOM 1456 N N . SER A 1 183 ? -23.365 3.839 8.946 1.00 72.38 183 SER A N 1
ATOM 1457 C CA . SER A 1 183 ? -24.363 4.081 7.903 1.00 72.38 183 SER A CA 1
ATOM 1458 C C . SER A 1 183 ? -23.707 4.619 6.635 1.00 72.38 183 SER A C 1
ATOM 1460 O O . SER A 1 183 ? -22.677 5.283 6.682 1.00 72.38 183 SER A O 1
ATOM 1462 N N . LYS A 1 184 ? -24.289 4.337 5.462 1.00 60.75 184 LYS A N 1
ATOM 1463 C CA . LYS A 1 184 ? -23.864 4.972 4.205 1.00 60.75 184 LYS A CA 1
ATOM 1464 C C . LYS A 1 184 ? -24.184 6.457 4.371 1.00 60.75 184 LYS A C 1
ATOM 1466 O O . LYS A 1 184 ? -25.359 6.795 4.447 1.00 60.75 184 LYS A O 1
ATOM 1471 N N . GLN A 1 185 ? -23.170 7.313 4.509 1.00 52.97 185 GLN A N 1
ATOM 1472 C CA . GLN A 1 185 ? -23.386 8.747 4.338 1.00 52.97 185 GLN A CA 1
ATOM 1473 C C . GLN A 1 185 ? -23.860 8.919 2.895 1.00 52.97 185 GLN A C 1
ATOM 1475 O O . GLN A 1 185 ? -23.098 8.699 1.954 1.00 52.97 185 GLN A O 1
ATOM 1480 N N . ILE A 1 186 ? -25.161 9.147 2.735 1.00 37.62 186 ILE A N 1
ATOM 1481 C CA . ILE A 1 186 ? -25.738 9.595 1.477 1.00 37.62 186 ILE A CA 1
ATOM 1482 C C . ILE A 1 186 ? -25.369 11.075 1.430 1.00 37.62 186 ILE A C 1
ATOM 1484 O O . ILE A 1 186 ? -25.972 11.870 2.147 1.00 37.62 186 ILE A O 1
ATOM 1488 N N . ASN A 1 187 ? -24.301 11.392 0.702 1.00 36.50 187 ASN A N 1
ATOM 1489 C CA . ASN A 1 187 ? -24.089 12.743 0.197 1.00 36.50 187 ASN A CA 1
ATOM 1490 C C . ASN A 1 187 ? -24.858 12.874 -1.113 1.00 36.50 187 ASN A C 1
ATOM 1492 O O . ASN A 1 187 ? -24.792 11.901 -1.904 1.00 36.50 187 ASN A O 1
#

Sequence (187 aa):
MISRSQTQIFDTVLVKQTTKAGGFLNGWITILPGEYIAKHLDGKWTYFLADTVLWNNGVVGDSPVQGGVRVSRESGEIQLFATPTAGPRAHAKFDSNPGFDFVEKPFLSRGGYLEELIYAGKTTGALSLNYRKTWGENSINPELQVISFNIEKDKFLEYKGARIEVIDYNSNRIQYKVYRNFSKQIN

Solvent-accessible surface area (backbone atoms only — not comparable to full-atom values): 10485 Å² total; per-residue (Å²): 118,51,75,48,70,44,64,40,79,31,56,26,40,38,34,87,52,74,45,75,18,54,74,86,92,50,38,36,38,36,41,62,55,46,80,23,44,56,78,47,73,61,101,54,38,42,30,21,54,37,92,53,21,37,40,24,67,64,77,83,50,77,39,82,25,41,25,30,43,34,32,30,73,85,77,65,50,60,29,39,37,36,48,45,96,76,68,74,74,44,71,23,50,55,98,58,86,86,77,62,46,78,46,80,41,78,40,42,29,92,86,16,43,39,43,35,44,36,81,69,26,57,53,95,72,26,40,31,32,37,38,39,38,39,50,35,84,75,53,88,72,55,52,73,44,83,43,78,45,58,50,89,83,40,51,62,52,74,56,80,59,20,28,33,36,59,76,48,73,48,68,86,48,76,42,69,46,82,78,37,66,64,50,82,81,82,124

pLDDT: mean 82.92, std 12.52, range [36.5, 96.56]

Nearest PDB structures (foldseek):
  7ktp-assembly1_D  TM=1.515E-01  e=8.830E-01  Homo sapiens

Foldseek 3Di:
DFKDKDWDKFWKKFQQAWFWFDDDPFWIKIDGGDIFTFPDDDPFKTAGWDPWIWITRRPPGTDTFTWGWIATPVPRFIWTWGDHPDDDTDIGGHPDDSPMDIDIDIFGPQQMKMWDWAFQFDDVQWTWTWIWMATGRDRPDIDIDIDTGRPVVPQWDADQRWIKGWDDGGRPDTDIDTPTGHDPPPD

Mean predicted aligned error: 12.37 Å